Protein AF-A0A182YE96-F1 (afdb_monomer_lite)

pLDDT: mean 79.9, std 18.81, range [30.88, 98.5]

Structure (mmCIF, N/CA/C/O backbone):
data_AF-A0A182YE96-F1
#
_entry.id   AF-A0A182YE96-F1
#
loop_
_atom_site.group_PDB
_atom_site.id
_atom_site.type_symbol
_atom_site.label_atom_id
_atom_site.label_alt_id
_atom_site.label_comp_id
_atom_site.label_asym_id
_atom_site.label_entity_id
_atom_site.label_seq_id
_atom_site.pdbx_PDB_ins_code
_atom_site.Cartn_x
_atom_site.Cartn_y
_atom_site.Cartn_z
_atom_site.occupancy
_atom_site.B_iso_or_equiv
_atom_site.auth_seq_id
_atom_site.auth_comp_id
_atom_site.auth_asym_id
_atom_site.auth_atom_id
_atom_site.pdbx_PDB_model_num
ATOM 1 N N . MET A 1 1 ? 29.144 -13.067 -8.220 1.00 52.81 1 MET A N 1
ATOM 2 C CA . MET A 1 1 ? 29.280 -11.697 -7.672 1.00 52.81 1 MET A CA 1
ATOM 3 C C . MET A 1 1 ? 28.504 -11.703 -6.375 1.00 52.81 1 MET A C 1
ATOM 5 O O . MET A 1 1 ? 27.278 -11.560 -6.393 1.00 52.81 1 MET A O 1
ATOM 9 N N . ASP A 1 2 ? 29.210 -12.012 -5.294 1.00 52.50 2 ASP A N 1
ATOM 10 C CA . ASP A 1 2 ? 28.603 -12.432 -4.033 1.00 52.50 2 ASP A CA 1
ATOM 11 C C . ASP A 1 2 ? 28.290 -11.194 -3.207 1.00 52.50 2 ASP A C 1
ATOM 13 O O . ASP A 1 2 ? 29.108 -10.680 -2.451 1.00 52.50 2 ASP A O 1
ATOM 17 N N . LEU A 1 3 ? 27.102 -10.651 -3.456 1.00 56.72 3 LEU A N 1
ATOM 18 C CA . LEU A 1 3 ? 26.568 -9.546 -2.680 1.00 56.72 3 LEU A CA 1
ATOM 19 C C . LEU A 1 3 ? 26.052 -10.037 -1.331 1.00 56.72 3 LEU A C 1
ATOM 21 O O . LEU A 1 3 ? 25.577 -11.165 -1.216 1.00 56.72 3 LEU A O 1
ATOM 25 N N . ASN A 1 4 ? 26.107 -9.159 -0.329 1.00 57.28 4 ASN A N 1
ATOM 26 C CA . ASN A 1 4 ? 25.684 -9.467 1.031 1.00 57.28 4 ASN A CA 1
ATOM 27 C C . ASN A 1 4 ? 24.185 -9.849 1.057 1.00 57.28 4 ASN A C 1
ATOM 29 O O . ASN A 1 4 ? 23.341 -8.980 0.813 1.00 57.28 4 ASN A O 1
ATOM 33 N N . PRO A 1 5 ? 23.828 -11.103 1.400 1.00 54.25 5 PRO A N 1
ATOM 34 C CA . PRO A 1 5 ? 22.444 -11.580 1.371 1.00 54.25 5 PRO A CA 1
ATOM 35 C C . PRO A 1 5 ? 21.532 -10.890 2.402 1.00 54.25 5 PRO A C 1
ATOM 37 O O . PRO A 1 5 ? 20.310 -10.942 2.273 1.00 54.25 5 PRO A O 1
ATOM 40 N N . GLY A 1 6 ? 22.098 -10.213 3.408 1.00 55.28 6 GLY A N 1
ATOM 41 C CA . GLY A 1 6 ? 21.354 -9.444 4.409 1.00 55.28 6 GLY A CA 1
ATOM 42 C C . GLY A 1 6 ? 21.111 -7.973 4.046 1.00 55.28 6 GLY A C 1
ATOM 43 O O . GLY A 1 6 ? 20.270 -7.325 4.677 1.00 55.28 6 GLY A O 1
ATOM 44 N N . LYS A 1 7 ? 21.813 -7.421 3.044 1.00 60.78 7 LYS A N 1
ATOM 45 C CA . LYS A 1 7 ? 21.711 -6.000 2.670 1.00 60.78 7 LYS A CA 1
ATOM 46 C C . LYS A 1 7 ? 20.517 -5.783 1.737 1.00 60.78 7 LYS A C 1
ATOM 48 O O . LYS A 1 7 ? 20.363 -6.460 0.725 1.00 60.78 7 LYS A O 1
ATOM 53 N N . ARG A 1 8 ? 19.653 -4.819 2.075 1.00 64.38 8 ARG A N 1
ATOM 54 C CA . ARG A 1 8 ? 18.621 -4.316 1.157 1.00 64.38 8 ARG A CA 1
ATOM 55 C C . ARG A 1 8 ? 19.279 -3.342 0.188 1.00 64.38 8 ARG A C 1
ATOM 57 O O . ARG A 1 8 ? 19.947 -2.412 0.629 1.00 64.38 8 ARG A O 1
ATOM 64 N N . TYR A 1 9 ? 19.040 -3.541 -1.099 1.00 68.81 9 TYR A N 1
ATOM 65 C CA . TYR A 1 9 ? 19.583 -2.697 -2.154 1.00 68.81 9 TYR A CA 1
ATOM 66 C C . TYR A 1 9 ? 18.518 -1.739 -2.675 1.00 68.81 9 TYR A C 1
ATOM 68 O O . TYR A 1 9 ? 17.430 -2.178 -3.046 1.00 68.81 9 TYR A O 1
ATOM 76 N N . SER A 1 10 ? 18.818 -0.439 -2.718 1.00 77.00 10 SER A N 1
ATOM 77 C CA . SER A 1 10 ? 18.089 0.471 -3.605 1.00 77.00 10 SER A CA 1
ATOM 78 C C . SER A 1 10 ? 18.496 0.210 -5.058 1.00 77.00 10 SER A C 1
ATOM 80 O O . SER A 1 10 ? 19.537 -0.399 -5.326 1.00 77.00 10 SER A O 1
ATOM 82 N N . ALA A 1 11 ? 17.709 0.692 -6.025 1.00 82.19 11 ALA A N 1
ATOM 83 C CA . ALA A 1 11 ? 18.094 0.601 -7.434 1.00 82.19 11 ALA A CA 1
ATOM 84 C C . ALA A 1 11 ? 19.461 1.234 -7.707 1.00 82.19 11 ALA A C 1
ATOM 86 O O . ALA A 1 11 ? 20.225 0.707 -8.513 1.00 82.19 11 ALA A O 1
ATOM 87 N N . ARG A 1 12 ? 19.781 2.338 -7.021 1.00 82.31 12 ARG A N 1
ATOM 88 C CA . ARG A 1 12 ? 21.071 3.020 -7.154 1.00 82.31 12 ARG A CA 1
ATOM 89 C C . ARG A 1 12 ? 22.211 2.155 -6.620 1.00 82.31 12 ARG A C 1
ATOM 91 O O . ARG A 1 12 ? 23.216 2.031 -7.313 1.00 82.31 12 ARG A O 1
ATOM 98 N N . ASP A 1 13 ? 22.032 1.527 -5.459 1.00 81.06 13 ASP A N 1
ATOM 99 C CA . ASP A 1 13 ? 23.045 0.637 -4.876 1.00 81.06 13 ASP A CA 1
ATOM 100 C C . ASP A 1 13 ? 23.311 -0.556 -5.796 1.00 81.06 13 ASP A C 1
ATOM 102 O O . ASP A 1 13 ? 24.459 -0.840 -6.128 1.00 81.06 13 ASP A O 1
ATOM 106 N N . LEU A 1 14 ? 22.247 -1.218 -6.274 1.00 79.75 14 LEU A N 1
ATOM 107 C CA . LEU A 1 14 ? 22.408 -2.354 -7.179 1.00 79.75 14 LEU A CA 1
ATOM 108 C C . LEU A 1 14 ? 23.092 -1.921 -8.475 1.00 79.75 14 LEU A C 1
ATOM 110 O O . LEU A 1 14 ? 24.019 -2.587 -8.922 1.00 79.75 14 LEU A O 1
ATOM 114 N N . TYR A 1 15 ? 22.669 -0.800 -9.061 1.00 83.81 15 TYR A N 1
ATOM 115 C CA . TYR A 1 15 ? 23.263 -0.289 -10.291 1.00 83.81 15 TYR A CA 1
ATOM 116 C C . TYR A 1 15 ? 24.757 0.019 -10.131 1.00 83.81 15 TYR A C 1
ATOM 118 O O . TYR A 1 15 ? 25.554 -0.276 -11.021 1.00 83.81 15 TYR A O 1
ATOM 126 N N . GLN A 1 16 ? 25.165 0.579 -8.991 1.00 83.56 16 GLN A N 1
ATOM 127 C CA . GLN A 1 16 ? 26.576 0.816 -8.688 1.00 83.56 16 GLN A CA 1
ATOM 128 C C . GLN A 1 16 ? 27.363 -0.493 -8.572 1.00 83.56 16 GLN A C 1
ATOM 130 O O . GLN A 1 16 ? 28.463 -0.578 -9.123 1.00 83.56 16 GLN A O 1
ATOM 135 N N . GLU A 1 17 ? 26.778 -1.508 -7.936 1.00 81.44 17 GLU A N 1
ATOM 136 C CA . GLU A 1 17 ? 27.392 -2.822 -7.726 1.00 81.44 17 GLU A CA 1
ATOM 137 C C . GLU A 1 17 ? 27.372 -3.725 -8.976 1.00 81.44 17 GLU A C 1
ATOM 139 O O . GLU A 1 17 ? 28.075 -4.733 -8.998 1.00 81.44 17 GLU A O 1
ATOM 144 N N . LEU A 1 18 ? 26.650 -3.368 -10.049 1.00 82.00 18 LEU A N 1
ATOM 145 C CA . LEU A 1 18 ? 26.723 -4.091 -11.327 1.00 82.00 18 LEU A CA 1
ATOM 146 C C . LEU A 1 18 ? 28.147 -4.035 -11.924 1.00 82.00 18 LEU A C 1
ATOM 148 O O . LEU A 1 18 ? 28.811 -2.991 -11.837 1.00 82.00 18 LEU A O 1
ATOM 152 N N . PRO A 1 19 ? 28.618 -5.115 -12.587 1.00 82.38 19 PRO A N 1
ATOM 153 C CA . PRO A 1 19 ? 29.967 -5.168 -13.148 1.00 82.38 19 PRO A CA 1
ATOM 154 C C . PRO A 1 19 ? 30.269 -3.990 -14.081 1.00 82.38 19 PRO A C 1
ATOM 156 O O . PRO A 1 19 ? 29.430 -3.598 -14.894 1.00 82.38 19 PRO A O 1
ATOM 159 N N . ALA A 1 20 ? 31.491 -3.450 -14.029 1.00 83.12 20 ALA A N 1
ATOM 160 C CA . ALA A 1 20 ? 31.913 -2.385 -14.945 1.00 83.12 20 ALA A CA 1
ATOM 161 C C . ALA A 1 20 ? 31.726 -2.757 -16.435 1.00 83.12 20 ALA A C 1
ATOM 163 O O . ALA A 1 20 ? 31.185 -1.925 -17.165 1.00 83.12 20 ALA A O 1
ATOM 164 N N . PRO A 1 21 ? 32.027 -3.998 -16.884 1.00 82.00 21 PRO A N 1
ATOM 165 C CA . PRO A 1 21 ? 31.726 -4.419 -18.254 1.00 82.00 21 PRO A CA 1
ATOM 166 C C . PRO A 1 21 ? 30.232 -4.380 -18.589 1.00 82.00 21 PRO A C 1
ATOM 168 O O . PRO A 1 21 ? 29.865 -4.048 -19.710 1.00 82.00 21 PRO A O 1
ATOM 171 N N . TRP A 1 22 ? 29.353 -4.675 -17.625 1.00 85.00 22 TRP A N 1
ATOM 172 C CA . TRP A 1 22 ? 27.904 -4.590 -17.822 1.00 85.00 22 TRP A CA 1
ATOM 173 C C . TRP A 1 22 ? 27.471 -3.142 -18.065 1.00 85.00 22 TRP A C 1
ATOM 175 O O . TRP A 1 22 ? 26.791 -2.853 -19.046 1.00 85.00 22 TRP A O 1
ATOM 185 N N . LYS A 1 23 ? 27.932 -2.213 -17.216 1.00 82.75 23 LYS A N 1
ATOM 186 C CA . LYS A 1 23 ? 27.629 -0.779 -17.353 1.00 82.75 23 LYS A CA 1
ATOM 187 C C . LYS A 1 23 ? 28.191 -0.201 -18.652 1.00 82.75 23 LYS A C 1
ATOM 189 O O . LYS A 1 23 ? 27.512 0.591 -19.297 1.00 82.75 23 LYS A O 1
ATOM 194 N N . ALA A 1 24 ? 29.390 -0.627 -19.053 1.00 81.81 24 ALA A N 1
ATOM 195 C CA . ALA A 1 24 ? 29.992 -0.244 -20.326 1.00 81.81 24 ALA A CA 1
ATOM 196 C C . ALA A 1 24 ? 29.167 -0.749 -21.520 1.00 81.81 24 ALA A C 1
ATOM 198 O O . ALA A 1 24 ? 28.890 0.033 -22.423 1.00 81.81 24 ALA A O 1
ATOM 199 N N . ARG A 1 25 ? 28.696 -2.007 -21.490 1.00 79.56 25 ARG A N 1
ATOM 200 C CA . ARG A 1 25 ? 27.800 -2.556 -22.523 1.00 79.56 25 ARG A CA 1
ATOM 201 C C . ARG A 1 25 ? 26.471 -1.813 -22.599 1.00 79.56 25 ARG A C 1
ATOM 203 O O . ARG A 1 25 ? 26.051 -1.473 -23.695 1.00 79.56 25 ARG A O 1
ATOM 210 N N . LEU A 1 26 ? 25.831 -1.512 -21.467 1.00 81.38 26 LEU A N 1
ATOM 211 C CA . LEU A 1 26 ? 24.610 -0.697 -21.458 1.00 81.38 26 LEU A CA 1
ATOM 212 C C . LEU A 1 26 ? 24.865 0.690 -22.062 1.00 81.38 26 LEU A C 1
ATOM 214 O O . LEU A 1 26 ? 24.077 1.172 -22.870 1.00 81.38 26 LEU A O 1
ATOM 218 N N . PHE A 1 27 ? 25.969 1.331 -21.679 1.00 80.31 27 PHE A N 1
ATOM 219 C CA . PHE A 1 27 ? 26.339 2.639 -22.208 1.00 80.31 27 PHE A CA 1
ATOM 220 C C . PHE A 1 27 ? 26.587 2.591 -23.719 1.00 80.31 27 PHE A C 1
ATOM 222 O O . PHE A 1 27 ? 26.142 3.477 -24.443 1.00 80.31 27 PHE A O 1
ATOM 229 N N . GLN A 1 28 ? 27.255 1.541 -24.195 1.00 77.06 28 GLN A N 1
ATOM 230 C CA . GLN A 1 28 ? 27.492 1.305 -25.612 1.00 77.06 28 GLN A CA 1
ATOM 231 C C . GLN A 1 28 ? 26.184 1.056 -26.375 1.00 77.06 28 GLN A C 1
ATOM 233 O O . GLN A 1 28 ? 25.953 1.701 -27.388 1.00 77.06 28 GLN A O 1
ATOM 238 N N . LEU A 1 29 ? 25.283 0.216 -25.852 1.00 73.56 29 LEU A N 1
ATOM 239 C CA . LEU A 1 29 ? 23.957 -0.019 -26.438 1.0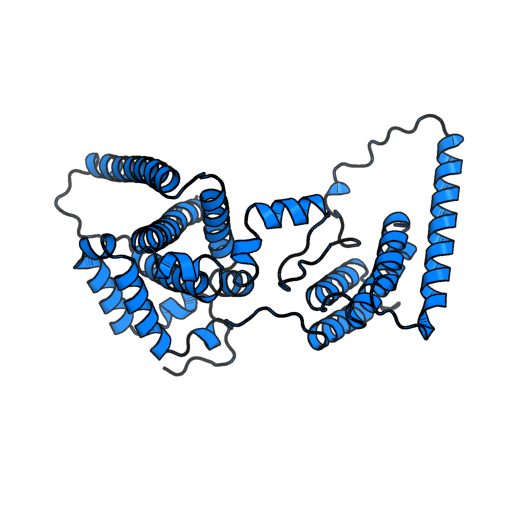0 73.56 29 LEU A CA 1
ATOM 240 C C . LEU A 1 29 ? 23.152 1.278 -26.590 1.00 73.56 29 LEU A C 1
ATOM 242 O O . LEU A 1 29 ? 22.484 1.472 -27.600 1.00 73.56 29 LEU A O 1
ATOM 246 N N . LEU A 1 30 ? 23.231 2.177 -25.605 1.00 74.38 30 LEU A N 1
ATOM 247 C CA . LEU A 1 30 ? 22.573 3.485 -25.656 1.00 74.38 30 LEU A CA 1
ATOM 248 C C . LEU A 1 30 ? 23.260 4.472 -26.611 1.00 74.38 30 LEU A C 1
ATOM 250 O O . LEU A 1 30 ? 22.598 5.364 -27.133 1.00 74.38 30 LEU A O 1
ATOM 254 N N . ARG A 1 31 ? 24.574 4.338 -26.825 1.00 71.19 31 ARG A N 1
ATOM 255 C CA . ARG A 1 31 ? 25.361 5.190 -27.728 1.00 71.19 31 ARG A CA 1
ATOM 256 C C . ARG A 1 31 ? 25.187 4.801 -29.190 1.00 71.19 31 ARG A C 1
ATOM 258 O O . ARG A 1 31 ? 24.979 5.674 -30.026 1.00 71.19 31 ARG A O 1
ATOM 265 N N . ASP A 1 32 ? 25.299 3.512 -29.478 1.00 62.53 32 ASP A N 1
ATOM 266 C CA . ASP A 1 32 ? 25.423 2.988 -30.838 1.00 62.53 32 ASP A CA 1
ATOM 267 C C . ASP A 1 32 ? 24.054 2.870 -31.532 1.00 62.53 32 ASP A C 1
ATOM 269 O O . ASP A 1 32 ? 23.977 2.770 -32.755 1.00 62.53 32 ASP A O 1
ATOM 273 N N . HIS A 1 33 ? 22.957 2.935 -30.770 1.00 55.25 33 HIS A N 1
ATOM 274 C CA . HIS A 1 33 ? 21.606 2.789 -31.295 1.00 55.25 33 HIS A CA 1
ATOM 275 C C . HIS A 1 33 ? 20.674 3.960 -30.928 1.00 55.25 33 HIS A C 1
ATOM 277 O O . HIS A 1 33 ? 19.845 3.836 -30.024 1.00 55.25 33 HIS A O 1
ATOM 283 N N . PRO A 1 34 ? 20.648 5.039 -31.733 1.00 50.44 34 PRO A N 1
ATOM 284 C CA . PRO A 1 34 ? 19.485 5.931 -31.796 1.00 50.44 34 PRO A CA 1
ATOM 285 C C . PRO A 1 34 ? 18.186 5.136 -32.058 1.00 50.44 34 PRO A C 1
ATOM 287 O O . PRO A 1 34 ? 17.144 5.421 -31.480 1.00 50.44 34 PRO A O 1
ATOM 290 N N . ILE A 1 35 ? 18.287 4.042 -32.826 1.00 41.97 35 ILE A N 1
ATOM 291 C CA . ILE A 1 35 ? 17.220 3.076 -33.155 1.00 41.97 35 ILE A CA 1
ATOM 292 C C . ILE A 1 35 ? 16.827 2.180 -31.956 1.00 41.97 35 ILE A C 1
ATOM 294 O O . ILE A 1 35 ? 15.740 1.612 -31.925 1.00 41.97 35 ILE A O 1
ATOM 298 N N . ALA A 1 36 ? 17.627 2.081 -30.890 1.00 47.31 36 ALA A N 1
ATOM 299 C CA . ALA A 1 36 ? 17.198 1.392 -29.666 1.00 47.31 36 ALA A CA 1
ATOM 300 C C . ALA A 1 36 ? 16.133 2.216 -28.924 1.00 47.31 36 ALA A C 1
ATOM 302 O O . ALA A 1 36 ? 15.301 1.652 -28.213 1.00 47.31 36 ALA A O 1
ATOM 303 N N . HIS A 1 37 ? 16.079 3.535 -29.164 1.00 50.31 37 HIS A N 1
ATOM 304 C CA . HIS A 1 37 ? 14.898 4.330 -28.837 1.00 50.31 37 HIS A CA 1
ATOM 305 C C . HIS A 1 37 ? 13.710 4.017 -29.763 1.00 50.31 37 HIS A C 1
ATOM 307 O O . HIS A 1 37 ? 12.564 4.215 -29.353 1.00 50.31 37 HIS A O 1
ATOM 313 N N . GLU A 1 38 ? 13.928 3.500 -30.974 1.00 56.44 38 GLU A N 1
ATOM 314 C CA . GLU A 1 38 ? 12.851 3.033 -31.850 1.00 56.44 38 GLU A CA 1
ATOM 315 C C . GLU A 1 38 ? 12.278 1.687 -31.386 1.00 56.44 38 GLU A C 1
ATOM 317 O O . GLU A 1 38 ? 11.060 1.562 -31.310 1.00 56.44 38 GLU A O 1
ATOM 322 N N . ASN A 1 39 ? 13.104 0.728 -30.948 1.00 72.88 39 ASN A N 1
ATOM 323 C CA . ASN A 1 39 ? 12.645 -0.556 -30.393 1.00 72.88 39 ASN A CA 1
ATOM 324 C C . ASN A 1 39 ? 12.958 -0.714 -28.890 1.00 72.88 39 ASN A C 1
ATOM 326 O O . ASN A 1 39 ? 13.706 -1.601 -28.466 1.00 72.88 39 ASN A O 1
ATOM 330 N N . LYS A 1 40 ? 12.348 0.150 -28.064 1.00 78.88 40 LYS A N 1
ATOM 331 C CA . LYS A 1 40 ? 12.520 0.133 -26.599 1.00 78.88 40 LYS A CA 1
ATOM 332 C C . LYS A 1 40 ? 12.151 -1.204 -25.929 1.00 78.88 40 LYS A C 1
ATOM 334 O O . LYS A 1 40 ? 12.876 -1.588 -25.011 1.00 78.88 40 LYS A O 1
ATOM 339 N N . PRO A 1 41 ? 11.109 -1.947 -26.361 1.00 83.50 41 PRO A N 1
ATOM 340 C CA . PRO A 1 41 ? 10.798 -3.251 -25.772 1.00 83.50 41 PRO A CA 1
ATOM 341 C C . PRO A 1 41 ? 11.949 -4.261 -25.875 1.00 83.50 41 PRO A C 1
ATOM 343 O O . PRO A 1 41 ? 12.250 -4.939 -24.892 1.00 83.50 41 PRO A O 1
ATOM 346 N N . ALA A 1 42 ? 12.634 -4.332 -27.023 1.00 83.25 42 ALA A N 1
ATOM 347 C CA . ALA A 1 42 ? 13.777 -5.230 -27.202 1.00 83.25 42 ALA A CA 1
ATOM 348 C C . ALA A 1 42 ? 14.963 -4.830 -26.309 1.00 83.25 42 ALA A C 1
ATOM 350 O O . ALA A 1 42 ? 15.529 -5.679 -25.621 1.00 83.25 42 ALA A O 1
ATOM 351 N N . LEU A 1 43 ? 15.285 -3.530 -26.250 1.00 83.19 43 LEU A N 1
ATOM 352 C CA . LEU A 1 43 ? 16.327 -3.002 -25.364 1.00 83.19 43 LEU A CA 1
ATOM 353 C C . LEU A 1 43 ? 16.036 -3.336 -23.893 1.00 83.19 43 LEU A C 1
ATOM 355 O O . LEU A 1 43 ? 16.915 -3.807 -23.172 1.00 83.19 43 LEU A O 1
ATOM 359 N N . PHE A 1 44 ? 14.804 -3.103 -23.437 1.00 87.44 44 PHE A N 1
ATOM 360 C CA . PHE A 1 44 ? 14.414 -3.380 -22.053 1.00 87.44 44 PHE A CA 1
ATOM 361 C C . PHE A 1 44 ? 14.451 -4.880 -21.756 1.00 87.44 44 PHE A C 1
ATOM 363 O O . PHE A 1 44 ? 14.903 -5.275 -20.681 1.00 87.44 44 PHE A O 1
ATOM 370 N N . GLY A 1 45 ? 14.038 -5.711 -22.717 1.00 84.69 45 GLY A N 1
ATOM 371 C CA . GLY A 1 45 ? 14.156 -7.164 -22.642 1.00 84.69 45 GLY A CA 1
ATOM 372 C C . GLY A 1 45 ? 15.601 -7.622 -22.454 1.00 84.69 45 GLY A C 1
ATOM 373 O O . GLY A 1 45 ? 15.870 -8.409 -21.551 1.00 84.69 45 GLY A O 1
ATOM 374 N N . GLU A 1 46 ? 16.535 -7.080 -23.235 1.00 82.56 46 GLU A N 1
ATOM 375 C CA . GLU A 1 46 ? 17.959 -7.414 -23.143 1.00 82.56 46 GLU A CA 1
ATOM 376 C C . GLU A 1 46 ? 18.565 -6.996 -21.796 1.00 82.56 46 GLU A C 1
ATOM 378 O O . GLU A 1 46 ? 19.208 -7.802 -21.119 1.00 82.56 46 GLU A O 1
ATOM 383 N N . ILE A 1 47 ? 18.287 -5.766 -21.346 1.00 83.44 47 ILE A N 1
ATOM 384 C CA . ILE A 1 47 ? 18.697 -5.286 -20.017 1.00 83.44 47 ILE A CA 1
ATOM 385 C C . ILE A 1 47 ? 18.187 -6.243 -18.940 1.00 83.44 47 ILE A C 1
ATOM 387 O O . ILE A 1 47 ? 18.946 -6.670 -18.069 1.00 83.44 47 ILE A O 1
ATOM 391 N N . PHE A 1 48 ? 16.908 -6.604 -19.013 1.00 82.00 48 PHE A N 1
ATOM 392 C CA . PHE A 1 48 ? 16.272 -7.469 -18.036 1.00 82.00 48 PHE A CA 1
ATOM 393 C C . PHE A 1 48 ? 16.853 -8.893 -18.037 1.00 82.00 48 PHE A C 1
ATOM 395 O O . PHE A 1 48 ? 17.162 -9.426 -16.972 1.00 82.00 48 PHE A O 1
ATOM 402 N N . ASN A 1 49 ? 17.083 -9.484 -19.211 1.00 82.69 49 ASN A N 1
ATOM 403 C CA . ASN A 1 49 ? 17.697 -10.806 -19.352 1.00 82.69 49 ASN A CA 1
ATOM 404 C C . ASN A 1 49 ? 19.093 -10.851 -18.727 1.00 82.69 49 ASN A C 1
ATOM 406 O O . ASN A 1 49 ? 19.436 -11.810 -18.033 1.00 82.69 49 ASN A O 1
ATOM 410 N N . GLN A 1 50 ? 19.883 -9.791 -18.910 1.00 78.69 50 GLN A N 1
ATOM 411 C CA . GLN A 1 50 ? 21.178 -9.689 -18.250 1.00 78.69 50 GLN A CA 1
ATOM 412 C C . GLN A 1 50 ? 21.033 -9.566 -16.728 1.00 78.69 50 GLN A C 1
ATOM 414 O O . GLN A 1 50 ? 21.826 -10.159 -16.004 1.00 78.69 50 GLN A O 1
ATOM 419 N N . LEU A 1 51 ? 20.023 -8.852 -16.215 1.00 78.12 51 LEU A N 1
ATOM 420 C CA . LEU A 1 51 ? 19.781 -8.744 -14.769 1.00 78.12 51 LEU A CA 1
ATOM 421 C C . LEU A 1 51 ? 19.376 -10.069 -14.124 1.00 78.12 51 LEU A C 1
ATOM 423 O O . LEU A 1 51 ? 19.806 -10.345 -13.000 1.00 78.12 51 LEU A O 1
ATOM 427 N N . CYS A 1 52 ? 18.610 -10.909 -14.825 1.00 78.50 52 CYS A N 1
ATOM 428 C CA . CYS A 1 52 ? 18.233 -12.245 -14.353 1.00 78.50 52 CYS A CA 1
ATOM 429 C C . CYS A 1 52 ? 19.444 -13.119 -13.992 1.00 78.50 52 CYS A C 1
ATOM 431 O O . CYS A 1 52 ? 19.341 -13.956 -13.099 1.00 78.50 52 CYS A O 1
ATOM 433 N N . GLN A 1 53 ? 20.612 -12.869 -14.592 1.00 78.06 53 GLN A N 1
ATOM 434 C CA . GLN A 1 53 ? 21.860 -13.575 -14.277 1.00 78.06 53 GLN A CA 1
ATOM 435 C C . GLN A 1 53 ? 22.431 -13.225 -12.885 1.00 78.06 53 GLN A C 1
ATOM 437 O O . GLN A 1 53 ? 23.344 -13.898 -12.412 1.00 78.06 53 GLN A O 1
ATOM 442 N N . TYR A 1 54 ? 21.912 -12.191 -12.208 1.00 71.12 54 TYR A N 1
ATOM 443 C CA . TYR A 1 54 ? 22.459 -11.655 -10.950 1.00 71.12 54 TYR A CA 1
ATOM 444 C C . TYR A 1 54 ? 21.515 -11.779 -9.738 1.00 71.12 54 TYR A C 1
ATOM 446 O O . TYR A 1 54 ? 21.695 -11.060 -8.753 1.00 71.12 54 TYR A O 1
ATOM 454 N N . SER A 1 55 ? 20.504 -12.657 -9.769 1.00 72.00 55 SER A N 1
ATOM 455 C CA . SER A 1 55 ? 19.557 -12.881 -8.651 1.00 72.00 55 SER A CA 1
ATOM 456 C C . SER A 1 55 ? 18.930 -11.590 -8.088 1.00 72.00 55 SER A C 1
ATOM 458 O O . SER A 1 55 ? 18.683 -11.466 -6.885 1.00 72.00 55 SER A O 1
ATOM 460 N N . TYR A 1 56 ? 18.683 -10.596 -8.948 1.00 72.69 56 TYR A N 1
ATOM 461 C CA . TYR A 1 56 ? 18.246 -9.253 -8.545 1.00 72.69 56 TYR A CA 1
ATOM 462 C C . TYR A 1 56 ? 16.895 -9.246 -7.800 1.00 72.69 56 TYR A C 1
ATOM 464 O O . TYR A 1 56 ? 16.689 -8.406 -6.924 1.00 72.69 56 TYR A O 1
ATOM 472 N N . LEU A 1 57 ? 16.009 -10.215 -8.077 1.00 70.12 57 LEU A N 1
ATOM 473 C CA . LEU A 1 57 ? 14.728 -10.389 -7.378 1.00 70.12 57 LEU A CA 1
ATOM 474 C C . LEU A 1 57 ? 14.912 -10.501 -5.858 1.00 70.12 57 LEU A C 1
ATOM 476 O O . LEU A 1 57 ? 14.251 -9.793 -5.098 1.00 70.12 57 LEU A O 1
ATOM 480 N N . ALA A 1 58 ? 15.855 -11.338 -5.413 1.00 74.31 58 ALA A N 1
ATOM 481 C CA . ALA A 1 58 ? 16.165 -11.499 -3.995 1.00 74.31 58 ALA A CA 1
ATOM 482 C C . ALA A 1 58 ? 16.772 -10.216 -3.400 1.00 74.31 58 ALA A C 1
ATOM 484 O O . ALA A 1 58 ? 16.447 -9.833 -2.277 1.00 74.31 58 ALA A O 1
ATOM 485 N N . ARG A 1 59 ? 17.596 -9.503 -4.180 1.00 76.06 59 ARG A N 1
ATOM 486 C CA . ARG A 1 59 ? 18.316 -8.288 -3.750 1.00 76.06 59 ARG A CA 1
ATOM 487 C C . ARG A 1 59 ? 17.380 -7.111 -3.481 1.00 76.06 59 ARG A C 1
ATOM 489 O O . ARG A 1 59 ? 17.553 -6.400 -2.491 1.00 76.06 59 ARG A O 1
ATOM 496 N N . PHE A 1 60 ? 16.354 -6.947 -4.315 1.00 78.62 60 PHE A N 1
ATOM 497 C CA . PHE A 1 60 ? 15.298 -5.961 -4.086 1.00 78.62 60 PHE A CA 1
ATOM 498 C C . PHE A 1 60 ? 14.186 -6.451 -3.155 1.00 78.62 60 PHE A C 1
ATOM 500 O O . PHE A 1 60 ? 13.288 -5.680 -2.820 1.00 78.62 60 PHE A O 1
ATOM 507 N N . LYS A 1 61 ? 14.207 -7.722 -2.731 1.00 83.00 61 LYS A N 1
ATOM 508 C CA . LYS A 1 61 ? 13.085 -8.361 -2.026 1.00 83.00 61 LYS A CA 1
ATOM 509 C C . LYS A 1 61 ? 11.778 -8.217 -2.814 1.00 83.00 61 LYS A C 1
ATOM 511 O O . LYS A 1 61 ? 10.743 -7.838 -2.263 1.00 83.00 61 LYS A O 1
ATOM 516 N N . PHE A 1 62 ? 11.849 -8.453 -4.122 1.00 87.81 62 PHE A N 1
ATOM 517 C CA . PHE A 1 62 ? 10.660 -8.518 -4.959 1.00 87.81 62 PHE A CA 1
ATOM 518 C C . PHE A 1 62 ? 9.897 -9.808 -4.689 1.00 87.81 62 PHE A C 1
ATOM 520 O O . PHE A 1 62 ? 10.480 -10.861 -4.446 1.00 87.81 62 PHE A O 1
ATOM 527 N N . GLY A 1 63 ? 8.576 -9.716 -4.740 1.00 86.50 63 GLY A N 1
ATOM 528 C CA . GLY A 1 63 ? 7.694 -10.865 -4.593 1.00 86.50 63 GLY A CA 1
ATOM 529 C C . GLY A 1 63 ? 6.245 -10.435 -4.433 1.00 86.50 63 GLY A C 1
ATOM 530 O O . GLY A 1 63 ? 5.971 -9.253 -4.209 1.00 86.50 63 GLY A O 1
ATOM 531 N N . ALA A 1 64 ? 5.329 -11.398 -4.512 1.00 89.44 64 ALA A N 1
ATOM 532 C CA . ALA A 1 64 ? 3.895 -11.154 -4.381 1.00 89.44 64 ALA A CA 1
ATOM 533 C C . ALA A 1 64 ? 3.550 -10.544 -3.016 1.00 89.44 64 ALA A C 1
ATOM 535 O O . ALA A 1 64 ? 3.943 -11.073 -1.967 1.00 89.44 64 ALA A O 1
ATOM 536 N N . ASP A 1 65 ? 2.856 -9.406 -3.025 1.00 93.25 65 ASP A N 1
ATOM 537 C CA . ASP A 1 65 ? 2.367 -8.760 -1.812 1.00 93.25 65 ASP A CA 1
ATOM 538 C C . ASP A 1 65 ? 1.025 -9.347 -1.397 1.00 93.25 65 ASP A C 1
ATOM 540 O O . ASP A 1 65 ? -0.019 -8.940 -1.892 1.00 93.25 65 ASP A O 1
ATOM 544 N N . LEU A 1 66 ? 1.080 -10.347 -0.522 1.00 94.06 66 LEU A N 1
ATOM 545 C CA . LEU A 1 66 ? -0.091 -11.065 -0.044 1.00 94.06 66 LEU A CA 1
ATOM 546 C C . LEU A 1 66 ? -0.344 -10.765 1.429 1.00 94.06 66 LEU A C 1
ATOM 548 O O . LEU A 1 66 ? 0.584 -10.516 2.207 1.00 94.06 66 LEU A O 1
ATOM 552 N N . LYS A 1 67 ? -1.624 -10.839 1.790 1.00 96.88 67 LYS A N 1
ATOM 553 C CA . LYS A 1 67 ? -2.087 -10.838 3.174 1.00 96.88 67 LYS A CA 1
ATOM 554 C C . LYS A 1 67 ? -1.476 -12.011 3.944 1.00 96.88 67 LYS A C 1
ATOM 556 O O . LYS A 1 67 ? -1.238 -13.075 3.378 1.00 96.88 67 LYS A O 1
ATOM 561 N N . ASP A 1 68 ? -1.199 -11.800 5.224 1.00 96.38 68 ASP A N 1
ATOM 562 C CA . ASP A 1 68 ? -0.426 -12.706 6.068 1.00 96.38 68 ASP A CA 1
ATOM 563 C C . ASP A 1 68 ? -0.844 -12.549 7.540 1.00 96.38 68 ASP A C 1
ATOM 565 O O . ASP A 1 68 ? -0.487 -11.574 8.211 1.00 96.38 68 ASP A O 1
ATOM 569 N N . ASP A 1 69 ? -1.594 -13.528 8.054 1.00 95.44 69 ASP A N 1
ATOM 570 C CA . ASP A 1 69 ? -2.063 -13.535 9.445 1.00 95.44 69 ASP A CA 1
ATOM 571 C C . ASP A 1 69 ? -0.914 -13.602 10.464 1.00 95.44 69 ASP A C 1
ATOM 573 O O . ASP A 1 69 ? -1.038 -13.066 11.568 1.00 95.44 69 ASP A O 1
ATOM 577 N N . ASN A 1 70 ? 0.233 -14.203 10.124 1.00 96.75 70 ASN A N 1
ATOM 578 C CA . ASN A 1 70 ? 1.377 -14.239 11.036 1.00 96.75 70 ASN A CA 1
ATOM 579 C C . ASN A 1 70 ? 1.981 -12.844 11.190 1.00 96.75 70 ASN A C 1
ATOM 581 O O . ASN A 1 70 ? 2.230 -12.402 12.314 1.00 96.75 70 ASN A O 1
ATOM 585 N N . LYS A 1 71 ? 2.150 -12.105 10.088 1.00 97.31 71 LYS A N 1
ATOM 586 C CA . LYS A 1 71 ? 2.577 -10.697 10.158 1.00 97.31 71 LYS A CA 1
ATOM 587 C C . LYS A 1 71 ? 1.553 -9.833 10.883 1.00 97.31 71 LYS A C 1
ATOM 589 O O . LYS A 1 71 ? 1.947 -9.013 11.713 1.00 97.31 71 LYS A O 1
ATOM 594 N N . ALA A 1 72 ? 0.261 -10.058 10.641 1.00 98.06 72 ALA A N 1
ATOM 595 C CA . ALA A 1 72 ? -0.809 -9.357 11.346 1.00 98.06 72 ALA A CA 1
ATOM 596 C C . ALA A 1 72 ? -0.730 -9.576 12.865 1.00 98.06 72 ALA A C 1
ATOM 598 O O . ALA A 1 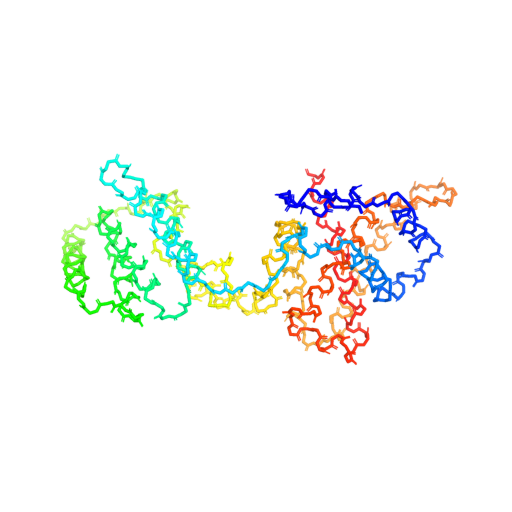72 ? -0.752 -8.619 13.644 1.00 98.06 72 ALA A O 1
ATOM 599 N N . ARG A 1 73 ? -0.550 -10.831 13.293 1.00 98.25 73 ARG A N 1
ATOM 600 C CA . ARG A 1 73 ? -0.372 -11.209 14.699 1.00 98.25 73 ARG A CA 1
ATOM 601 C C . ARG A 1 73 ? 0.854 -10.541 15.317 1.00 98.25 73 ARG A C 1
ATOM 603 O O . ARG A 1 73 ? 0.747 -9.993 16.412 1.00 98.25 73 ARG A O 1
ATOM 610 N N . LEU A 1 74 ? 1.999 -10.562 14.631 1.00 98.31 74 LEU A N 1
ATOM 611 C CA . LEU A 1 74 ? 3.240 -9.945 15.114 1.00 98.31 74 LEU A CA 1
ATOM 612 C C . LEU A 1 74 ? 3.104 -8.425 15.271 1.00 98.31 74 LEU A C 1
ATOM 614 O O . LEU A 1 74 ? 3.505 -7.882 16.300 1.00 98.31 74 LEU A O 1
ATOM 618 N N . ALA A 1 75 ? 2.496 -7.740 14.299 1.00 98.44 75 ALA A N 1
ATOM 619 C CA . ALA A 1 75 ? 2.208 -6.311 14.403 1.00 98.44 75 ALA A CA 1
ATOM 620 C C . ALA A 1 75 ? 1.263 -6.022 15.581 1.00 98.44 75 ALA A C 1
ATOM 622 O O . ALA A 1 75 ? 1.515 -5.132 16.389 1.00 98.44 75 ALA A O 1
ATOM 623 N N . ARG A 1 76 ? 0.222 -6.840 15.769 1.00 98.00 76 ARG A N 1
ATOM 624 C CA . ARG A 1 76 ? -0.709 -6.697 16.894 1.00 98.00 76 ARG A CA 1
ATOM 625 C C . ARG A 1 76 ? -0.036 -6.879 18.258 1.00 98.00 76 ARG A C 1
ATOM 627 O O . ARG A 1 76 ? -0.390 -6.161 19.189 1.00 98.00 76 ARG A O 1
ATOM 634 N N . ILE A 1 77 ? 0.919 -7.802 18.386 1.00 98.38 77 ILE A N 1
ATOM 635 C CA . ILE A 1 77 ? 1.707 -7.982 19.618 1.00 98.38 77 ILE A CA 1
ATOM 636 C C . ILE A 1 77 ? 2.480 -6.698 19.946 1.00 98.38 77 ILE A C 1
ATOM 638 O O . ILE A 1 77 ? 2.350 -6.198 21.060 1.00 98.38 77 ILE A O 1
ATOM 642 N N . LYS A 1 78 ? 3.163 -6.094 18.966 1.00 98.44 78 LYS A N 1
ATOM 643 C CA . LYS A 1 78 ? 3.834 -4.792 19.147 1.00 98.44 78 LYS A CA 1
ATOM 644 C C . LYS A 1 78 ? 2.856 -3.680 19.532 1.00 98.44 78 LYS A C 1
ATOM 646 O O . LYS A 1 78 ? 3.147 -2.857 20.394 1.00 98.44 78 LYS A O 1
ATOM 651 N N . GLY A 1 79 ? 1.662 -3.673 18.938 1.00 98.19 79 GLY A N 1
ATOM 652 C CA . GLY A 1 79 ? 0.607 -2.733 19.318 1.00 98.19 79 GLY A CA 1
ATOM 653 C C . GLY A 1 79 ? 0.178 -2.889 20.780 1.00 98.19 79 GLY A C 1
ATOM 654 O O . GLY A 1 79 ? 0.042 -1.892 21.489 1.00 98.19 79 GLY A O 1
ATOM 655 N N . ASN A 1 80 ? 0.049 -4.129 21.260 1.00 98.31 80 ASN A N 1
ATOM 656 C CA . ASN A 1 80 ? -0.258 -4.413 22.662 1.00 98.31 80 ASN A CA 1
ATOM 657 C C . ASN A 1 80 ? 0.868 -3.953 23.606 1.00 98.31 80 ASN A C 1
ATOM 659 O O . ASN A 1 80 ? 0.577 -3.442 24.686 1.00 98.31 80 ASN A O 1
ATOM 663 N N . GLU A 1 81 ? 2.136 -4.106 23.209 1.00 98.38 81 GLU A N 1
ATOM 664 C CA . GLU A 1 81 ? 3.290 -3.604 23.971 1.00 98.38 81 GLU A CA 1
ATOM 665 C C . GLU A 1 81 ? 3.230 -2.080 24.132 1.00 98.38 81 GLU A C 1
ATOM 667 O O . GLU A 1 81 ? 3.436 -1.568 25.232 1.00 98.38 81 GLU A O 1
ATOM 672 N N . MET A 1 82 ? 2.887 -1.351 23.064 1.00 98.06 82 MET A N 1
ATOM 673 C CA . MET A 1 82 ? 2.748 0.111 23.110 1.00 98.06 82 MET A CA 1
ATOM 674 C C . MET A 1 82 ? 1.530 0.562 23.929 1.00 98.06 82 MET A C 1
ATOM 676 O O . MET A 1 82 ? 1.591 1.578 24.621 1.00 98.06 82 MET A O 1
ATOM 680 N N . TYR A 1 83 ? 0.436 -0.203 23.885 1.00 97.44 83 TYR A N 1
ATOM 681 C CA . TYR A 1 83 ? -0.782 0.061 24.657 1.00 97.44 83 TYR A CA 1
ATOM 682 C C . TYR A 1 83 ? -0.637 -0.253 26.156 1.00 97.44 83 TYR A C 1
ATOM 684 O O . TYR A 1 83 ? -1.429 0.233 26.959 1.00 97.44 83 TYR A O 1
ATOM 692 N N . HIS A 1 84 ? 0.355 -1.057 26.552 1.00 96.81 84 HIS A N 1
ATOM 693 C CA . HIS A 1 84 ? 0.513 -1.530 27.927 1.00 96.81 84 HIS A CA 1
ATOM 694 C C . HIS A 1 84 ? 0.398 -0.382 28.960 1.00 96.81 84 HIS A C 1
ATOM 696 O O . HIS A 1 84 ? 0.981 0.680 28.734 1.00 96.81 84 HIS A O 1
ATOM 702 N N . PRO A 1 85 ? -0.257 -0.570 30.128 1.00 94.88 85 PRO A N 1
ATOM 703 C CA . PRO A 1 85 ? -0.492 0.508 31.104 1.00 94.88 85 PRO A CA 1
ATOM 704 C C . PRO A 1 85 ? 0.764 1.203 31.651 1.00 94.88 85 PRO A C 1
ATOM 706 O O . PRO A 1 85 ? 0.678 2.289 32.205 1.00 94.88 85 PRO A O 1
ATOM 709 N N . ARG A 1 86 ? 1.940 0.577 31.514 1.00 96.56 86 ARG A N 1
ATOM 710 C CA . ARG A 1 86 ? 3.242 1.182 31.867 1.00 96.56 86 ARG A CA 1
ATOM 711 C C . ARG A 1 86 ? 3.905 1.952 30.716 1.00 96.56 86 ARG A C 1
ATOM 713 O O . ARG A 1 86 ? 4.899 2.626 30.947 1.00 96.56 86 ARG A O 1
ATOM 720 N N . VAL A 1 87 ? 3.406 1.800 29.490 1.00 96.44 87 VAL A N 1
ATOM 721 C CA . VAL A 1 87 ? 3.960 2.395 28.264 1.00 96.44 87 VAL A CA 1
ATOM 722 C C . VAL A 1 87 ? 3.055 3.517 27.754 1.00 96.44 87 VAL A C 1
ATOM 724 O O . VAL A 1 87 ? 3.550 4.607 27.490 1.00 96.44 87 VAL A O 1
ATOM 727 N N . MET A 1 88 ? 1.741 3.275 27.658 1.00 93.56 88 MET A N 1
ATOM 728 C CA . MET A 1 88 ? 0.708 4.268 27.310 1.00 93.56 88 MET A CA 1
ATOM 729 C C . MET A 1 88 ? 0.973 5.053 26.008 1.00 93.56 88 MET A C 1
ATOM 731 O O . MET A 1 88 ? 0.554 6.202 25.855 1.00 93.56 88 MET A O 1
ATOM 735 N N . LYS A 1 89 ? 1.644 4.436 25.029 1.00 95.62 89 LYS A N 1
ATOM 736 C CA . LYS A 1 89 ? 1.931 5.032 23.716 1.00 95.62 89 LYS A CA 1
ATOM 737 C C . LYS A 1 89 ? 0.803 4.729 22.731 1.00 95.62 89 LYS A C 1
ATOM 739 O O . LYS A 1 89 ? 0.945 3.924 21.814 1.00 95.62 89 LYS A O 1
ATOM 744 N N . TYR A 1 90 ? -0.346 5.374 22.925 1.00 94.31 90 TYR A N 1
ATOM 745 C CA . TYR A 1 90 ? -1.566 5.078 22.163 1.00 94.31 90 TYR A CA 1
ATOM 746 C C . TYR A 1 90 ? -1.438 5.309 20.651 1.00 94.31 90 TYR A C 1
ATOM 748 O O . TYR A 1 90 ? -1.934 4.498 19.871 1.00 94.31 90 TYR A O 1
ATOM 756 N N . ASN A 1 91 ? -0.753 6.373 20.225 1.00 93.25 91 ASN A N 1
ATOM 757 C CA . ASN A 1 91 ? -0.547 6.643 18.798 1.00 93.25 91 ASN A CA 1
ATOM 758 C C . ASN A 1 91 ? 0.323 5.562 18.144 1.00 93.25 91 ASN A C 1
ATOM 760 O O . ASN A 1 91 ? -0.029 5.063 17.077 1.00 93.25 91 ASN A O 1
ATOM 764 N N . ASP A 1 92 ? 1.385 5.122 18.820 1.00 95.25 92 ASP A N 1
ATOM 765 C CA . ASP A 1 92 ? 2.240 4.035 18.331 1.00 95.25 92 ASP A CA 1
ATOM 766 C C . ASP A 1 92 ? 1.475 2.703 18.303 1.00 95.25 92 ASP A C 1
ATOM 768 O O . ASP A 1 92 ? 1.567 1.943 17.338 1.00 95.25 92 ASP A O 1
ATOM 772 N N . ALA A 1 93 ? 0.642 2.438 19.315 1.00 97.69 93 ALA A N 1
ATOM 773 C CA . ALA A 1 93 ? -0.240 1.274 19.327 1.00 97.69 93 ALA A CA 1
ATOM 774 C C . ALA A 1 93 ? -1.202 1.275 18.127 1.00 97.69 93 ALA A C 1
ATOM 776 O O . ALA A 1 93 ? -1.375 0.248 17.471 1.00 97.69 93 ALA A O 1
ATOM 777 N N . LEU A 1 94 ? -1.788 2.429 17.790 1.00 96.88 94 LEU A N 1
ATOM 778 C CA . LEU A 1 94 ? -2.648 2.580 16.616 1.00 96.88 94 LEU A CA 1
ATOM 779 C C . LEU A 1 94 ? -1.896 2.350 15.308 1.00 96.88 94 LEU A C 1
ATOM 781 O O . LEU A 1 94 ? -2.461 1.729 14.412 1.00 96.88 94 LEU A O 1
ATOM 785 N N . VAL A 1 95 ? -0.646 2.803 15.183 1.00 96.38 95 VAL A N 1
ATOM 786 C CA . VAL A 1 95 ? 0.194 2.509 14.008 1.00 96.38 95 VAL A CA 1
ATOM 787 C C . VAL A 1 95 ? 0.354 0.997 13.835 1.00 96.38 95 VAL A C 1
ATOM 789 O O . VAL A 1 95 ? 0.085 0.475 12.754 1.00 96.38 95 VAL A O 1
ATOM 792 N N . TYR A 1 96 ? 0.672 0.270 14.904 1.00 98.31 96 TYR A N 1
ATOM 793 C CA . TYR A 1 96 ? 0.812 -1.185 14.841 1.00 98.31 96 TYR A CA 1
ATOM 794 C C . TYR A 1 96 ? -0.514 -1.928 14.625 1.00 98.31 96 TYR A C 1
ATOM 796 O O . TYR A 1 96 ? -0.552 -2.933 13.918 1.00 98.31 96 TYR A O 1
ATOM 804 N N . TYR A 1 97 ? -1.632 -1.441 15.167 1.00 98.50 97 TYR A N 1
ATOM 805 C CA . TYR A 1 97 ? -2.952 -1.999 14.851 1.00 98.50 97 TYR A CA 1
ATOM 806 C C . TYR A 1 97 ? -3.406 -1.655 13.418 1.00 98.50 97 TYR A C 1
ATOM 808 O O . TYR A 1 97 ? -4.184 -2.399 12.817 1.00 98.50 97 TYR A O 1
ATOM 816 N N . ASN A 1 98 ? -2.938 -0.541 12.847 1.00 98.06 98 ASN A N 1
ATOM 817 C CA . ASN A 1 98 ? -3.065 -0.218 11.423 1.00 98.06 98 ASN A CA 1
ATOM 818 C C . ASN A 1 98 ? -2.317 -1.210 10.552 1.00 98.06 98 ASN A C 1
ATOM 820 O O . ASN A 1 98 ? -2.920 -1.837 9.682 1.00 98.06 98 ASN A O 1
ATOM 824 N N . GLU A 1 99 ? -1.054 -1.430 10.875 1.00 97.94 99 GLU A N 1
ATOM 825 C CA . GLU A 1 99 ? -0.210 -2.413 10.217 1.00 97.94 99 GLU A CA 1
ATOM 826 C C . GLU A 1 99 ? -0.792 -3.837 10.318 1.00 97.94 99 GLU A C 1
ATOM 828 O O . GLU A 1 99 ? -0.885 -4.537 9.310 1.00 97.94 99 GLU A O 1
ATOM 833 N N . ALA A 1 100 ? -1.293 -4.246 11.489 1.00 98.50 100 ALA A N 1
ATOM 834 C CA . ALA A 1 100 ? -1.930 -5.552 11.667 1.00 98.50 100 ALA A CA 1
ATOM 835 C C . ALA A 1 100 ? -3.134 -5.757 10.732 1.00 98.50 100 ALA A C 1
ATOM 837 O O . ALA A 1 100 ? -3.264 -6.804 10.104 1.00 98.50 100 ALA A O 1
ATOM 838 N N . ILE A 1 101 ? -3.990 -4.742 10.594 1.00 98.44 101 ILE A N 1
ATOM 839 C CA . ILE A 1 101 ? -5.162 -4.779 9.704 1.00 98.44 101 ILE A CA 1
ATOM 840 C C . ILE A 1 101 ? -4.757 -4.727 8.229 1.00 98.44 101 ILE A C 1
ATOM 842 O O . ILE A 1 101 ? -5.410 -5.348 7.397 1.00 98.44 101 ILE A O 1
ATOM 846 N N . ALA A 1 102 ? -3.673 -4.026 7.891 1.00 98.00 102 ALA A N 1
ATOM 847 C CA . ALA A 1 102 ? -3.135 -4.022 6.535 1.00 98.00 102 ALA A CA 1
ATOM 848 C C . ALA A 1 102 ? -2.567 -5.395 6.131 1.00 98.00 102 ALA A C 1
ATOM 850 O O . ALA A 1 102 ? -2.689 -5.778 4.965 1.00 98.00 102 ALA A O 1
ATOM 851 N N . PHE A 1 103 ? -1.985 -6.147 7.071 1.00 98.38 103 PHE A N 1
ATOM 852 C CA . PHE A 1 103 ? -1.506 -7.509 6.828 1.00 98.38 103 PHE A CA 1
ATOM 853 C C . PHE A 1 103 ? -2.615 -8.556 6.817 1.00 98.38 103 PHE A C 1
ATOM 855 O O . PHE A 1 103 ? -2.521 -9.507 6.049 1.00 98.38 103 PHE A O 1
ATOM 862 N N . ALA A 1 104 ? -3.646 -8.409 7.642 1.00 98.00 104 ALA A N 1
ATOM 863 C CA . ALA A 1 104 ? -4.650 -9.448 7.811 1.00 98.00 104 ALA A CA 1
ATOM 864 C C . ALA A 1 104 ? -5.524 -9.642 6.548 1.00 98.00 104 ALA A C 1
ATOM 866 O O . ALA A 1 104 ? -5.936 -8.651 5.931 1.00 98.00 104 ALA A O 1
ATOM 867 N N . PRO A 1 105 ? -5.843 -10.893 6.159 1.00 97.12 105 PRO A N 1
ATOM 868 C CA . PRO A 1 105 ? -6.874 -11.183 5.170 1.00 97.12 105 PRO A CA 1
ATOM 869 C C . PRO A 1 105 ? -8.237 -10.607 5.570 1.00 97.12 105 PRO A C 1
ATOM 871 O O . PRO A 1 105 ? -8.509 -10.346 6.748 1.00 97.12 105 PRO A O 1
ATOM 874 N N . GLN A 1 106 ? -9.110 -10.421 4.580 1.00 95.56 106 GLN A N 1
ATOM 875 C CA . GLN A 1 106 ? -10.499 -10.054 4.832 1.00 95.56 106 GLN A CA 1
ATOM 876 C C . GLN A 1 106 ? -11.171 -11.095 5.736 1.00 95.56 106 GLN A C 1
ATOM 878 O O . GLN A 1 106 ? -10.900 -12.289 5.631 1.00 95.56 106 GLN A O 1
ATOM 883 N N . ASP A 1 107 ? -11.979 -10.610 6.677 1.00 93.81 107 ASP A N 1
ATOM 884 C CA . ASP A 1 107 ? -12.743 -11.403 7.645 1.00 93.81 107 ASP A CA 1
ATOM 885 C C . ASP A 1 107 ? -11.920 -12.296 8.589 1.00 93.81 107 ASP A C 1
ATOM 887 O O . ASP A 1 107 ? -12.498 -13.080 9.346 1.00 93.81 107 ASP A O 1
ATOM 891 N N . SER A 1 108 ? -10.588 -12.159 8.626 1.00 96.62 108 SER A N 1
ATOM 892 C CA . SER A 1 108 ? -9.735 -12.982 9.490 1.00 96.62 108 SER A CA 1
ATOM 893 C C . SER A 1 108 ? -9.908 -12.661 10.979 1.00 96.62 108 SER A C 1
ATOM 895 O O . SER A 1 108 ? -10.274 -11.550 11.385 1.00 96.62 108 SER A O 1
ATOM 897 N N . VAL A 1 109 ? -9.600 -13.646 11.828 1.00 97.12 109 VAL A N 1
ATOM 898 C CA . VAL A 1 109 ? -9.639 -13.488 13.291 1.00 97.12 109 VAL A CA 1
ATOM 899 C C . VAL A 1 109 ? -8.658 -12.404 13.751 1.00 97.12 109 VAL A C 1
ATOM 901 O O . VAL A 1 109 ? -8.995 -11.595 14.617 1.00 97.12 109 VAL A O 1
ATOM 904 N N . ASP A 1 110 ? -7.450 -12.348 13.179 1.00 96.56 110 ASP A N 1
ATOM 905 C CA . ASP A 1 110 ? -6.456 -11.338 13.557 1.00 96.56 110 ASP A CA 1
ATOM 906 C C . ASP A 1 110 ? -6.888 -9.924 13.136 1.00 96.56 110 ASP A C 1
ATOM 908 O O . ASP A 1 110 ? -6.675 -8.982 13.907 1.00 96.56 110 ASP A O 1
ATOM 912 N N . ARG A 1 111 ? -7.596 -9.776 12.004 1.00 97.62 111 ARG A N 1
ATOM 913 C CA . ARG A 1 111 ? -8.233 -8.509 11.608 1.00 97.62 111 ARG A CA 1
ATOM 914 C C . ARG A 1 111 ? -9.296 -8.073 12.616 1.00 97.62 111 ARG A C 1
ATOM 916 O O . ARG A 1 111 ? -9.272 -6.935 13.089 1.00 97.62 111 ARG A O 1
ATOM 923 N N . ALA A 1 112 ? -10.174 -8.997 13.003 1.00 97.88 112 ALA A N 1
ATOM 924 C CA . ALA A 1 112 ? -11.242 -8.756 13.970 1.00 97.88 112 ALA A CA 1
ATOM 925 C C . ALA A 1 112 ? -10.694 -8.283 15.330 1.00 97.88 112 ALA A C 1
ATOM 927 O O . ALA A 1 112 ? -11.170 -7.303 15.911 1.00 97.88 112 ALA A O 1
ATOM 928 N N . ILE A 1 113 ? -9.651 -8.953 15.837 1.00 97.94 113 ILE A N 1
ATOM 929 C CA . ILE A 1 113 ? -9.011 -8.586 17.107 1.00 97.94 113 ILE A CA 1
ATOM 930 C C . ILE A 1 113 ? -8.294 -7.237 16.982 1.00 97.94 113 ILE A C 1
ATOM 932 O O . ILE A 1 113 ? -8.352 -6.433 17.910 1.00 97.94 113 ILE A O 1
ATOM 936 N N . ALA A 1 114 ? -7.644 -6.946 15.855 1.00 98.12 114 ALA A N 1
ATOM 937 C CA . ALA A 1 114 ? -6.990 -5.659 15.657 1.00 98.12 114 ALA A CA 1
ATOM 938 C C . ALA A 1 114 ? -7.995 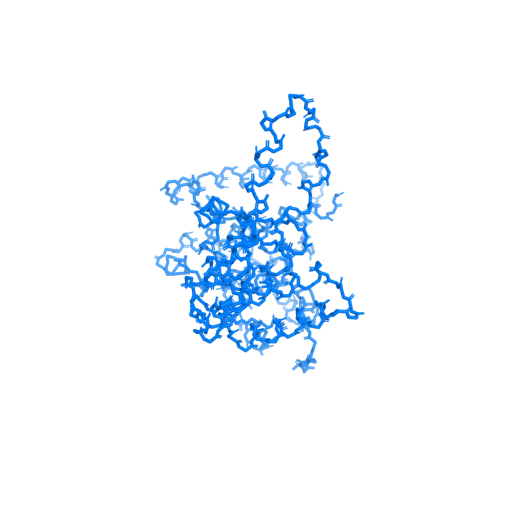-4.487 15.638 1.00 98.12 114 ALA A C 1
ATOM 940 O O . ALA A 1 114 ? -7.726 -3.461 16.268 1.00 98.12 114 ALA A O 1
ATOM 941 N N . TYR A 1 115 ? -9.184 -4.646 15.037 1.00 98.31 115 TYR A N 1
ATOM 942 C CA . TYR A 1 115 ? -10.264 -3.650 15.145 1.00 98.31 115 TYR A CA 1
ATOM 943 C C . TYR A 1 115 ? -10.729 -3.484 16.597 1.00 98.31 115 TYR A C 1
ATOM 945 O O . TYR A 1 115 ? -10.839 -2.365 17.105 1.00 98.31 115 TYR A O 1
ATOM 953 N N . ALA A 1 116 ? -10.914 -4.591 17.320 1.00 98.19 116 ALA A N 1
ATOM 954 C CA . ALA A 1 116 ? -11.240 -4.542 18.741 1.00 98.19 116 ALA A CA 1
ATOM 955 C C . ALA A 1 116 ? -10.157 -3.814 19.559 1.00 98.19 116 ALA A C 1
ATOM 957 O O . ALA A 1 116 ? -10.483 -3.026 20.447 1.00 98.19 116 ALA A O 1
ATOM 958 N N . ASN A 1 117 ? -8.879 -4.008 19.254 1.00 98.00 117 ASN A N 1
ATOM 959 C CA . ASN A 1 117 ? -7.775 -3.322 19.918 1.00 98.00 117 ASN A CA 1
ATOM 960 C C . ASN A 1 117 ? -7.734 -1.815 19.612 1.00 98.00 117 ASN A C 1
ATOM 962 O O . ASN A 1 117 ? -7.458 -1.017 20.506 1.00 98.00 117 ASN A O 1
ATOM 966 N N . ARG A 1 118 ? -8.087 -1.386 18.394 1.00 97.25 118 ARG A N 1
ATOM 967 C CA . ARG A 1 118 ? -8.279 0.047 18.109 1.00 97.25 118 ARG A CA 1
ATOM 968 C C . ARG A 1 118 ? -9.464 0.637 18.873 1.00 97.25 118 ARG A C 1
ATOM 970 O O . ARG A 1 118 ? -9.369 1.763 19.360 1.00 97.25 118 ARG A O 1
ATOM 977 N N . SER A 1 119 ? -10.561 -0.118 19.015 1.00 97.38 119 SER A N 1
ATOM 978 C CA . SER A 1 119 ? -11.795 0.367 19.658 1.00 97.38 119 SER A CA 1
ATOM 979 C C . SER A 1 119 ? -11.595 0.802 21.115 1.00 97.38 119 SER A C 1
ATOM 981 O O . SER A 1 119 ? -12.246 1.750 21.550 1.00 9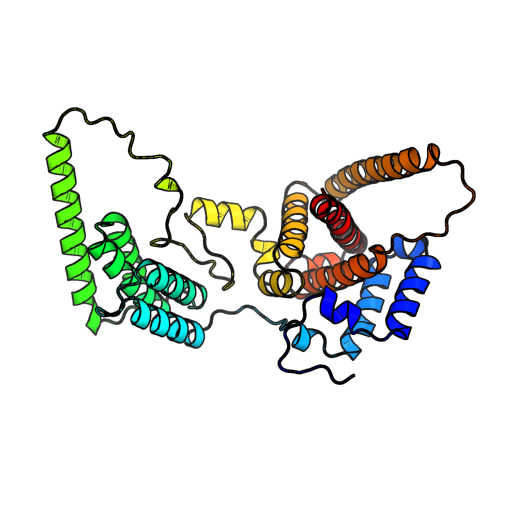7.38 119 SER A O 1
ATOM 983 N N . ILE A 1 120 ? -10.697 0.148 21.867 1.00 97.12 120 ILE A N 1
ATOM 984 C CA . ILE A 1 120 ? -10.441 0.518 23.266 1.00 97.12 120 ILE A CA 1
ATOM 985 C C . ILE A 1 120 ? -9.674 1.835 23.368 1.00 97.12 120 ILE A C 1
ATOM 987 O O . ILE A 1 120 ? -10.057 2.681 24.167 1.00 97.12 120 ILE A O 1
ATOM 991 N N . ILE A 1 121 ? -8.695 2.065 22.490 1.00 96.12 121 ILE A N 1
ATOM 992 C CA . ILE A 1 121 ? -7.981 3.347 22.428 1.00 96.12 121 ILE A CA 1
ATOM 993 C C . ILE A 1 121 ? -8.954 4.477 22.082 1.00 96.12 121 ILE A C 1
ATOM 995 O O . ILE A 1 121 ? -8.938 5.526 22.719 1.00 96.12 121 ILE A O 1
ATOM 999 N N . CYS A 1 122 ? -9.857 4.244 21.123 1.00 95.19 122 CYS A N 1
ATOM 1000 C CA . CYS A 1 122 ? -10.881 5.225 20.762 1.00 95.19 122 CYS A CA 1
ATOM 1001 C C . CYS A 1 122 ? -11.789 5.559 21.954 1.00 95.19 122 CYS A C 1
ATOM 1003 O O . CYS A 1 122 ? -12.101 6.722 22.191 1.00 95.19 122 CYS A O 1
ATOM 1005 N N . LEU A 1 123 ? -12.196 4.543 22.723 1.00 95.19 123 LEU A N 1
ATOM 1006 C CA . LEU A 1 123 ? -13.019 4.733 23.914 1.00 95.19 123 LEU A CA 1
ATOM 1007 C C . LEU A 1 123 ? -12.293 5.562 24.984 1.00 95.19 123 LEU A C 1
ATOM 1009 O O . LEU A 1 123 ? -12.883 6.489 25.531 1.00 95.19 123 LEU A O 1
ATOM 1013 N N . GLU A 1 124 ? -11.028 5.245 25.264 1.00 93.00 124 GLU A N 1
ATOM 1014 C CA . GLU A 1 124 ? -10.205 5.937 26.266 1.00 93.00 124 GLU A CA 1
ATOM 1015 C C . GLU A 1 124 ? -9.892 7.388 25.883 1.00 93.00 124 GLU A C 1
ATOM 1017 O O . GLU A 1 124 ? -9.816 8.252 26.752 1.00 93.00 124 GLU A O 1
ATOM 1022 N N . GLN A 1 125 ? -9.770 7.676 24.587 1.00 91.69 125 GLN A N 1
ATOM 1023 C CA . GLN A 1 125 ? -9.531 9.025 24.068 1.00 91.69 125 GLN A CA 1
ATOM 1024 C C . GLN A 1 125 ? -10.819 9.846 23.866 1.00 91.69 125 GLN A C 1
ATOM 1026 O O . GLN A 1 125 ? -10.760 10.976 23.384 1.00 91.69 125 GLN A O 1
ATOM 1031 N N . GLY A 1 126 ? -11.994 9.305 24.212 1.00 91.50 126 GLY A N 1
ATOM 1032 C CA . GLY A 1 126 ? -13.283 9.981 24.015 1.00 91.50 126 GLY A CA 1
ATOM 1033 C C . GLY A 1 126 ? -13.736 10.072 22.550 1.00 91.50 126 GLY A C 1
ATOM 1034 O O . GLY A 1 126 ? -14.691 10.784 22.237 1.00 91.50 126 GLY A O 1
ATOM 1035 N N . MET A 1 127 ? -13.083 9.330 21.653 1.00 92.31 127 MET A N 1
ATOM 1036 C CA . MET A 1 127 ? -13.404 9.199 20.229 1.00 92.31 127 MET A CA 1
ATOM 1037 C C . MET A 1 127 ? -14.523 8.162 20.051 1.00 92.31 127 MET A C 1
ATOM 1039 O O . MET A 1 127 ? -14.341 7.058 19.530 1.00 92.31 127 MET A O 1
ATOM 1043 N N . TYR A 1 128 ? -15.701 8.482 20.592 1.00 94.94 128 TYR A N 1
ATOM 1044 C CA . TYR A 1 128 ? -16.801 7.526 20.723 1.00 94.94 128 TYR A CA 1
ATOM 1045 C C . TYR A 1 128 ? -17.378 7.080 19.372 1.00 94.94 128 TYR A C 1
ATOM 1047 O O . TYR A 1 128 ? -17.765 5.923 19.242 1.00 94.94 128 TYR A O 1
ATOM 1055 N N . GLY A 1 129 ? -17.400 7.948 18.354 1.00 93.00 129 GLY A N 1
ATOM 1056 C CA . GLY A 1 129 ? -17.870 7.577 17.014 1.00 93.00 129 GLY A CA 1
ATOM 1057 C C . GLY A 1 129 ? -16.977 6.515 16.367 1.00 93.00 129 GLY A C 1
ATOM 1058 O O . GLY A 1 129 ? -17.456 5.488 15.892 1.00 93.00 129 GLY A O 1
ATOM 1059 N N . GLU A 1 130 ? -15.666 6.721 16.429 1.00 94.75 130 GLU A N 1
ATOM 1060 C CA . GLU A 1 130 ? -14.638 5.811 15.929 1.00 94.75 130 GLU A CA 1
ATOM 1061 C C . GLU A 1 130 ? -14.612 4.499 16.718 1.00 94.75 130 GLU A C 1
ATOM 1063 O O . GLU A 1 130 ? -14.387 3.434 16.137 1.00 94.75 130 GLU A O 1
ATOM 1068 N N . CYS A 1 131 ? -14.886 4.553 18.027 1.00 97.06 131 CYS A N 1
ATOM 1069 C CA . CYS A 1 131 ? -15.063 3.360 18.850 1.00 97.06 131 CYS A CA 1
ATOM 1070 C C . CYS A 1 131 ? -16.184 2.476 18.287 1.00 97.06 131 CYS A C 1
ATOM 1072 O O . CYS A 1 131 ? -15.953 1.292 18.038 1.00 97.06 131 CYS A O 1
ATOM 1074 N N . LEU A 1 132 ? -17.359 3.056 18.009 1.00 97.06 132 LEU A N 1
ATOM 1075 C CA . LEU A 1 132 ? -18.508 2.321 17.468 1.00 97.06 132 LEU A CA 1
ATOM 1076 C C . LEU A 1 132 ? -18.188 1.681 16.113 1.00 97.06 132 LEU A C 1
ATOM 1078 O O . LEU A 1 132 ? -18.423 0.484 15.946 1.00 97.06 132 LEU A O 1
ATOM 1082 N N . VAL A 1 133 ? -17.566 2.436 15.201 1.00 96.12 133 VAL A N 1
ATOM 1083 C CA . VAL A 1 133 ? -17.128 1.923 13.891 1.00 96.12 133 VAL A CA 1
ATOM 1084 C C . VAL A 1 133 ? -16.206 0.712 14.054 1.00 96.12 133 VAL A C 1
ATOM 1086 O O . VAL A 1 133 ? -16.444 -0.332 13.457 1.00 96.12 133 VAL A O 1
ATOM 1089 N N . ASN A 1 134 ? -15.187 0.798 14.912 1.00 97.69 134 ASN A N 1
ATOM 1090 C CA . ASN A 1 134 ? -14.261 -0.316 15.125 1.00 97.69 134 ASN A CA 1
ATOM 1091 C C . ASN A 1 134 ? -14.935 -1.535 15.777 1.00 97.69 134 ASN A C 1
ATOM 1093 O O . ASN A 1 134 ? -14.606 -2.668 15.433 1.00 97.69 134 ASN A O 1
ATOM 1097 N N . THR A 1 135 ? -15.882 -1.339 16.704 1.00 97.62 135 THR A N 1
ATOM 1098 C CA . THR A 1 135 ? -16.630 -2.471 17.282 1.00 97.62 135 THR A CA 1
ATOM 1099 C C . THR A 1 135 ? -17.521 -3.168 16.257 1.00 97.62 135 THR A C 1
ATOM 1101 O O . THR A 1 135 ? -17.659 -4.389 16.318 1.00 97.62 135 THR A O 1
ATOM 1104 N N . GLN A 1 136 ? -18.089 -2.420 15.309 1.00 96.62 136 GLN A N 1
ATOM 1105 C CA . GLN A 1 136 ? -18.864 -2.974 14.204 1.00 96.62 136 GLN A CA 1
ATOM 1106 C C . GLN A 1 136 ? -17.963 -3.768 13.252 1.00 96.62 136 GLN A C 1
ATOM 1108 O O . GLN A 1 136 ? -18.211 -4.954 13.054 1.00 96.62 136 GLN A O 1
ATOM 1113 N N . LEU A 1 137 ? -16.866 -3.168 12.778 1.00 96.81 137 LEU A N 1
ATOM 1114 C CA . LEU A 1 137 ? -15.894 -3.829 11.896 1.00 96.81 137 LEU A CA 1
ATOM 1115 C C . LEU A 1 137 ? -15.322 -5.113 12.511 1.00 96.81 137 LEU A C 1
ATOM 1117 O O . LEU A 1 137 ? -15.121 -6.108 11.816 1.00 96.81 137 LEU A O 1
ATOM 1121 N N . ALA A 1 138 ? -15.087 -5.118 13.828 1.00 97.31 138 ALA A N 1
ATOM 1122 C CA . ALA A 1 138 ? -14.677 -6.326 14.531 1.00 97.31 138 ALA A CA 1
ATOM 1123 C C . ALA A 1 138 ? -15.728 -7.438 14.386 1.00 97.31 138 ALA A C 1
ATOM 1125 O O . ALA A 1 138 ? -15.358 -8.549 14.034 1.00 97.31 138 ALA A O 1
ATOM 1126 N N . ARG A 1 139 ? -17.019 -7.148 14.609 1.00 94.94 139 ARG A N 1
ATOM 1127 C CA . ARG A 1 139 ? -18.114 -8.136 14.524 1.00 94.94 139 ARG A CA 1
ATOM 1128 C C . ARG A 1 139 ? -18.432 -8.606 13.112 1.00 94.94 139 ARG A C 1
ATOM 1130 O O . ARG A 1 139 ? -18.895 -9.728 12.958 1.00 94.94 139 ARG A O 1
ATOM 1137 N N . GLU A 1 140 ? -18.239 -7.740 12.126 1.00 93.94 140 GLU A N 1
ATOM 1138 C CA . GLU A 1 140 ? -18.389 -8.089 10.711 1.00 93.94 140 GLU A CA 1
ATOM 1139 C C . GLU A 1 140 ? -17.268 -9.030 10.245 1.00 93.94 140 GLU A C 1
ATOM 1141 O O . GLU A 1 140 ? -17.450 -9.778 9.294 1.00 93.94 140 GLU A O 1
ATOM 1146 N N . SER A 1 141 ? -16.138 -9.045 10.960 1.00 93.31 141 SER A N 1
ATOM 1147 C CA . SER A 1 141 ? -15.062 -10.025 10.790 1.00 93.31 141 SER A CA 1
ATOM 1148 C C . SER A 1 141 ? -15.280 -11.263 11.680 1.00 93.31 141 SER A C 1
ATOM 1150 O O . SER A 1 141 ? -16.154 -11.280 12.547 1.00 93.31 141 SER A O 1
ATOM 1152 N N . SER A 1 142 ? -14.431 -12.291 11.549 1.00 94.00 142 SER A N 1
ATOM 1153 C CA . SER A 1 142 ? -14.474 -13.511 12.380 1.00 94.00 142 SER A CA 1
ATOM 1154 C C . SER A 1 142 ? -14.049 -13.277 13.844 1.00 94.00 142 SER A C 1
ATOM 1156 O O . SER A 1 142 ? -13.071 -13.850 14.332 1.00 94.00 142 SER A O 1
ATOM 1158 N N . PHE A 1 143 ? -14.749 -12.410 14.581 1.00 94.94 143 PHE A N 1
ATOM 1159 C CA . PHE A 1 143 ? -14.421 -12.103 15.970 1.00 94.94 143 PHE A CA 1
ATOM 1160 C C . PHE A 1 143 ? -14.735 -13.278 16.907 1.00 94.94 143 PHE A C 1
ATOM 1162 O O . PHE A 1 143 ? -15.826 -13.849 16.837 1.00 94.94 143 PHE A O 1
ATOM 1169 N N . PRO A 1 144 ? -13.833 -13.632 17.844 1.00 95.25 144 PRO A N 1
ATOM 1170 C CA . PRO A 1 144 ? -14.082 -14.760 18.732 1.00 95.25 144 PRO A CA 1
ATOM 1171 C C . PRO A 1 144 ? -15.284 -14.518 19.656 1.00 95.25 144 PRO A C 1
ATOM 1173 O O . PRO A 1 144 ? -15.279 -13.593 20.471 1.00 95.25 144 PRO A O 1
ATOM 1176 N N . GLN A 1 145 ? -16.266 -15.420 19.595 1.00 94.56 145 GLN A N 1
ATOM 1177 C CA . GLN A 1 145 ? -17.520 -15.372 20.365 1.00 94.56 145 GLN A CA 1
ATOM 1178 C C . GLN A 1 145 ? -17.305 -15.116 21.865 1.00 94.56 145 GLN A C 1
ATOM 1180 O O . GLN A 1 145 ? -17.963 -14.267 22.465 1.00 94.56 145 GLN A O 1
ATOM 1185 N N . ARG A 1 146 ? -16.295 -15.771 22.455 1.00 93.88 146 ARG A N 1
ATOM 1186 C CA . ARG A 1 146 ? -15.922 -15.622 23.874 1.00 93.88 146 ARG A CA 1
ATOM 1187 C C . ARG A 1 146 ? -15.594 -14.186 24.305 1.00 93.88 146 ARG A C 1
ATOM 1189 O O . ARG A 1 146 ? -15.605 -13.898 25.495 1.00 93.88 146 ARG A O 1
ATOM 1196 N N . PHE A 1 147 ? -15.281 -13.291 23.368 1.00 93.62 147 PHE A N 1
ATOM 1197 C CA . PHE A 1 147 ? -14.914 -11.903 23.654 1.00 93.62 147 PHE A CA 1
ATOM 1198 C C . PHE A 1 147 ? -16.016 -10.891 23.306 1.00 93.62 147 PHE A C 1
ATOM 1200 O O . PHE A 1 147 ? -15.814 -9.692 23.511 1.00 93.62 147 PHE A O 1
ATOM 1207 N N . LEU A 1 148 ? -17.184 -11.321 22.809 1.00 93.69 148 LEU A N 1
ATOM 1208 C CA . LEU A 1 148 ? -18.250 -10.400 22.389 1.00 93.69 148 LEU A CA 1
ATOM 1209 C C . LEU A 1 148 ? -18.752 -9.493 23.515 1.00 93.69 148 LEU A C 1
ATOM 1211 O O . LEU A 1 148 ? -19.065 -8.327 23.262 1.00 93.69 148 LEU A O 1
ATOM 1215 N N . GLY A 1 149 ? -18.768 -9.989 24.756 1.00 95.12 149 GLY A N 1
ATOM 1216 C CA . GLY A 1 149 ? -19.153 -9.193 25.923 1.00 95.12 149 GLY A CA 1
ATOM 1217 C C . GLY A 1 149 ? -18.285 -7.942 26.095 1.00 95.12 149 GLY A C 1
ATOM 1218 O O . GLY A 1 149 ? -18.798 -6.868 26.402 1.00 95.12 149 GLY A O 1
ATOM 1219 N N . ILE A 1 150 ? -16.983 -8.037 25.799 1.00 95.06 150 ILE A N 1
ATOM 1220 C CA . ILE A 1 150 ? -16.056 -6.900 25.895 1.00 95.06 150 ILE A CA 1
ATOM 1221 C C . ILE A 1 150 ? -16.413 -5.824 24.860 1.00 95.06 150 ILE A C 1
ATOM 1223 O O . ILE A 1 150 ? -16.415 -4.637 25.190 1.00 95.06 150 ILE A O 1
ATOM 1227 N N . LEU A 1 151 ? -16.750 -6.215 23.625 1.00 95.81 151 LEU A N 1
ATOM 1228 C CA . LEU A 1 151 ? -17.190 -5.264 22.598 1.00 95.81 151 LEU A CA 1
ATOM 1229 C C . LEU A 1 151 ? -18.520 -4.606 22.972 1.00 95.81 151 LEU A C 1
ATOM 1231 O O . LEU A 1 151 ? -18.646 -3.391 22.845 1.00 95.81 151 LEU A O 1
ATOM 1235 N N . ALA A 1 152 ? -19.480 -5.382 23.481 1.00 96.31 152 ALA A N 1
ATOM 1236 C CA . ALA A 1 152 ? -20.784 -4.866 23.898 1.00 96.31 152 ALA A CA 1
ATOM 1237 C C . ALA A 1 152 ? -20.663 -3.804 25.004 1.00 96.31 152 ALA A C 1
ATOM 1239 O O . ALA A 1 152 ? -21.302 -2.756 24.927 1.00 96.31 152 ALA A O 1
ATOM 1240 N N . ILE A 1 153 ? -19.786 -4.024 25.991 1.00 97.31 153 ILE A N 1
ATOM 1241 C CA . ILE A 1 153 ? -19.519 -3.042 27.054 1.00 97.31 153 ILE A CA 1
ATOM 1242 C C . ILE A 1 153 ? -18.950 -1.742 26.473 1.00 97.31 153 ILE A C 1
ATOM 1244 O O . ILE A 1 153 ? -19.390 -0.653 26.847 1.00 97.31 153 ILE A O 1
ATOM 1248 N N . ARG A 1 154 ? -17.968 -1.835 25.565 1.00 97.00 154 ARG A N 1
ATOM 1249 C CA . ARG A 1 154 ? -17.353 -0.655 24.929 1.00 97.00 154 ARG A CA 1
ATOM 1250 C C . ARG A 1 154 ? -18.374 0.132 24.114 1.00 97.00 154 ARG A C 1
ATOM 1252 O O . ARG A 1 154 ? -18.455 1.350 24.246 1.00 97.00 154 ARG A O 1
ATOM 1259 N N . GLU A 1 155 ? -19.188 -0.571 23.336 1.00 96.31 155 GLU A N 1
ATOM 1260 C CA . GLU A 1 155 ? -20.242 0.021 22.519 1.00 96.31 155 GLU A CA 1
ATOM 1261 C C . GLU A 1 155 ? -21.301 0.731 23.370 1.00 96.31 155 GLU A C 1
ATOM 1263 O O . GLU A 1 155 ? -21.672 1.864 23.068 1.00 96.31 155 GLU A O 1
ATOM 1268 N N . ALA A 1 156 ? -21.762 0.106 24.458 1.00 97.50 156 ALA A N 1
ATOM 1269 C CA . ALA A 1 156 ? -22.732 0.709 25.369 1.00 97.50 156 ALA A CA 1
ATOM 1270 C C . ALA A 1 156 ? -22.193 2.007 25.990 1.00 97.50 156 ALA A C 1
ATOM 1272 O O . ALA A 1 156 ? -22.885 3.027 25.992 1.00 97.50 156 ALA A O 1
ATOM 1273 N N . LYS A 1 157 ? -20.930 1.997 26.444 1.00 97.75 157 LYS A N 1
ATOM 1274 C CA . LYS A 1 157 ? -20.254 3.191 26.974 1.00 97.75 157 LYS A CA 1
ATOM 1275 C C . LYS A 1 157 ? -20.162 4.302 25.927 1.00 97.75 157 LYS A C 1
ATOM 1277 O O . LYS A 1 157 ? -20.530 5.439 26.215 1.00 97.75 157 LYS A O 1
ATOM 1282 N N . ALA A 1 158 ? -19.725 3.974 24.712 1.00 96.75 158 ALA A N 1
ATOM 1283 C CA . ALA A 1 158 ? -19.612 4.944 23.626 1.00 96.75 158 ALA A CA 1
ATOM 1284 C C . ALA A 1 158 ? -20.981 5.529 23.227 1.00 96.75 158 ALA A C 1
ATOM 1286 O O . ALA A 1 158 ? -21.116 6.745 23.093 1.00 96.75 158 ALA A O 1
ATOM 1287 N N . LYS A 1 159 ? -22.025 4.693 23.120 1.00 96.75 159 LYS A N 1
ATOM 1288 C CA . LYS A 1 159 ? -23.403 5.132 22.835 1.00 96.75 159 LYS A CA 1
ATOM 1289 C C . LYS A 1 159 ? -23.934 6.085 23.905 1.00 96.75 159 LYS A C 1
ATOM 1291 O O . LYS A 1 159 ? -24.459 7.143 23.555 1.00 96.75 159 LYS A O 1
ATOM 1296 N N . ALA A 1 160 ? -23.770 5.743 25.183 1.00 96.56 160 ALA A N 1
ATOM 1297 C CA . ALA A 1 160 ? -24.191 6.593 26.294 1.00 96.56 160 ALA A CA 1
ATOM 1298 C C . ALA A 1 160 ? -23.472 7.954 26.267 1.00 96.56 160 ALA A C 1
ATOM 1300 O O . ALA A 1 160 ? -24.114 8.999 26.384 1.00 96.56 160 ALA A O 1
ATOM 1301 N N . ALA A 1 161 ? -22.159 7.962 26.019 1.00 94.81 161 ALA A N 1
ATOM 1302 C CA . ALA A 1 161 ? -21.384 9.195 25.924 1.00 94.81 161 ALA A CA 1
ATOM 1303 C C . ALA A 1 161 ? -21.815 10.077 24.735 1.00 94.81 161 ALA A C 1
ATOM 1305 O O . ALA A 1 161 ? -22.004 11.285 24.895 1.00 94.81 161 ALA A O 1
ATOM 1306 N N . CYS A 1 162 ? -22.065 9.487 23.559 1.00 92.00 162 CYS A N 1
ATOM 1307 C CA . CYS A 1 162 ? -22.607 10.212 22.406 1.00 92.00 162 CYS A CA 1
ATOM 1308 C C . CYS A 1 162 ? -23.982 10.836 22.697 1.00 92.00 162 CYS A C 1
ATOM 1310 O O . CYS A 1 162 ? -24.261 11.954 22.258 1.00 92.00 162 CYS A O 1
ATOM 1312 N N . GLN A 1 163 ? -24.855 10.128 23.418 1.00 92.25 163 GLN A N 1
ATOM 1313 C CA . GLN A 1 163 ? -26.169 10.645 23.807 1.00 92.25 163 GLN A CA 1
ATOM 1314 C C . GLN A 1 163 ? -26.044 11.818 24.785 1.00 92.25 163 GLN A C 1
ATOM 1316 O O . GLN A 1 163 ? -26.671 12.855 24.561 1.00 92.25 163 GLN A O 1
ATOM 1321 N N . ALA A 1 164 ? -25.187 11.696 25.802 1.00 90.44 164 ALA A N 1
ATOM 1322 C CA . ALA A 1 164 ? -24.922 12.765 26.762 1.00 90.44 164 ALA A CA 1
ATOM 1323 C C . ALA A 1 164 ? -24.396 14.041 26.074 1.00 90.44 164 ALA A C 1
ATOM 1325 O O . ALA A 1 164 ? -24.900 15.136 26.326 1.00 90.44 164 ALA A O 1
ATOM 1326 N N . MET A 1 165 ? -23.460 13.907 25.126 1.00 85.56 165 MET A N 1
ATOM 1327 C CA . MET A 1 165 ? -22.944 15.038 24.337 1.00 85.56 165 MET A CA 1
ATOM 1328 C C . MET A 1 165 ? -24.035 15.733 23.507 1.00 85.56 165 MET A C 1
ATOM 1330 O O . MET A 1 165 ? -24.074 16.961 23.419 1.00 85.56 165 MET A O 1
ATOM 1334 N N . ARG A 1 166 ? -24.956 14.965 22.908 1.00 83.94 166 ARG A N 1
ATOM 1335 C CA . ARG A 1 166 ? -26.080 15.520 22.131 1.00 83.94 166 ARG A CA 1
ATOM 1336 C C . ARG A 1 166 ? -27.067 16.288 23.007 1.00 83.94 166 ARG A C 1
ATOM 1338 O O . ARG A 1 166 ? -27.607 17.293 22.554 1.00 83.94 166 ARG A O 1
ATOM 1345 N N . GLN A 1 167 ? -27.309 15.830 24.233 1.00 81.56 167 GLN A N 1
ATOM 1346 C CA . GLN A 1 167 ? -28.191 16.515 25.181 1.00 81.56 167 GLN A CA 1
ATOM 1347 C C . GLN A 1 167 ? -27.575 17.839 25.658 1.00 81.56 167 GLN A C 1
ATOM 1349 O O . GLN A 1 167 ? -28.270 18.850 25.684 1.00 81.56 167 GLN A O 1
ATOM 1354 N N . GLN A 1 168 ? -26.264 17.877 25.917 1.00 73.88 168 GLN A N 1
ATOM 1355 C CA . GLN A 1 168 ? -25.553 19.110 26.289 1.00 73.88 168 GLN A CA 1
ATOM 1356 C C . GLN A 1 168 ? -25.585 20.173 25.176 1.00 73.88 168 GLN A C 1
ATOM 1358 O O . GLN A 1 168 ? -25.826 21.349 25.449 1.00 73.88 168 GLN A O 1
ATOM 1363 N N . ASN A 1 169 ? -25.432 19.766 23.911 1.00 69.00 169 ASN A N 1
ATOM 1364 C CA . ASN A 1 169 ? -25.487 20.685 22.766 1.00 69.00 169 ASN A CA 1
ATOM 1365 C C . ASN A 1 169 ? -26.894 21.242 22.479 1.00 69.00 169 ASN A C 1
ATOM 1367 O O . ASN A 1 169 ? -27.010 22.271 21.822 1.00 69.00 169 ASN A O 1
ATOM 1371 N N . LYS A 1 170 ? -27.962 20.591 22.962 1.00 62.22 170 LYS A N 1
ATOM 1372 C CA . LYS A 1 170 ? -29.341 21.101 22.845 1.00 62.22 170 LYS A CA 1
ATOM 1373 C C . LYS A 1 170 ? -29.683 22.167 23.893 1.00 62.22 170 LYS A C 1
ATOM 1375 O O . LYS A 1 170 ? -30.627 22.917 23.683 1.00 62.22 170 LYS A O 1
ATOM 1380 N N . VAL A 1 171 ? -28.934 22.233 24.996 1.00 58.66 171 VAL A N 1
ATOM 1381 C CA . VAL A 1 171 ? -29.180 23.161 26.118 1.00 58.66 171 VAL A CA 1
ATOM 1382 C C . VAL A 1 171 ? -28.239 24.380 26.074 1.00 58.66 171 VAL A C 1
ATOM 1384 O O . VAL A 1 171 ? -28.579 25.439 26.590 1.00 58.66 171 VAL A O 1
ATOM 1387 N N . GLY A 1 172 ? -27.081 24.277 25.409 1.00 50.78 172 GLY A N 1
ATOM 1388 C CA . GLY A 1 172 ? -26.127 25.378 25.232 1.00 50.78 172 GLY A CA 1
ATOM 1389 C C . GLY A 1 172 ? -26.191 26.014 23.843 1.00 50.78 172 GLY A C 1
ATOM 1390 O O . GLY A 1 172 ? -25.461 25.603 22.942 1.00 50.78 172 GLY A O 1
ATOM 1391 N N . GLY A 1 173 ? -27.026 27.041 23.674 1.00 50.62 173 GLY A N 1
ATOM 1392 C CA . GLY A 1 173 ? -26.992 27.904 22.495 1.00 50.62 173 GLY A CA 1
ATOM 1393 C C . GLY A 1 173 ? -25.625 28.580 22.333 1.00 50.62 173 GLY A C 1
ATOM 1394 O O . GLY A 1 173 ? -25.130 29.228 23.249 1.00 50.62 173 GLY A O 1
ATOM 1395 N N . ASN A 1 174 ? -25.053 28.437 21.138 1.00 50.31 174 ASN A N 1
ATOM 1396 C CA . ASN A 1 174 ? -23.915 29.182 20.603 1.00 50.31 174 ASN A CA 1
ATOM 1397 C C . ASN A 1 174 ? -22.556 29.000 21.321 1.00 50.31 174 ASN A C 1
ATOM 1399 O O . ASN A 1 174 ? -22.174 29.755 22.214 1.00 50.31 174 ASN A O 1
ATOM 1403 N N . ARG A 1 175 ? -21.741 28.054 20.830 1.00 48.47 175 ARG A N 1
ATOM 1404 C CA . ARG A 1 175 ? -20.277 28.140 20.946 1.00 48.47 175 ARG A CA 1
ATOM 1405 C C . ARG A 1 175 ? -19.640 27.993 19.574 1.00 48.47 175 ARG A C 1
ATOM 1407 O O . ARG A 1 175 ? -19.742 26.955 18.930 1.00 48.47 175 ARG A O 1
ATOM 1414 N N . ASN A 1 176 ? -18.973 29.069 19.182 1.00 43.09 176 ASN A N 1
ATOM 1415 C CA . ASN A 1 176 ? -18.135 29.241 18.007 1.00 43.09 176 ASN A CA 1
ATOM 1416 C C . ASN A 1 176 ? -17.209 28.019 17.813 1.00 43.09 176 ASN A C 1
ATOM 1418 O O . ASN A 1 176 ? -16.236 27.846 18.550 1.00 43.09 176 ASN A O 1
ATOM 1422 N N . THR A 1 177 ? -17.506 27.140 16.852 1.00 44.22 177 THR A N 1
ATOM 1423 C CA . THR A 1 177 ? -16.685 25.955 16.554 1.00 44.22 177 THR A CA 1
ATOM 1424 C C . THR A 1 177 ? -15.498 26.332 15.674 1.00 44.22 177 THR A C 1
ATOM 1426 O O . THR A 1 177 ? -15.293 25.765 14.608 1.00 44.22 177 THR A O 1
ATOM 1429 N N . ASN A 1 178 ? -14.671 27.264 16.143 1.00 41.84 178 ASN A N 1
ATOM 1430 C CA . ASN A 1 178 ? -13.318 27.454 15.630 1.00 41.84 178 ASN A CA 1
ATOM 1431 C C . ASN A 1 178 ? -12.344 26.554 16.409 1.00 41.84 178 ASN A C 1
ATOM 1433 O O . ASN A 1 178 ? -11.283 26.977 16.859 1.00 41.84 178 ASN A O 1
ATOM 1437 N N . ARG A 1 179 ? -12.707 25.272 16.588 1.00 41.41 179 ARG A N 1
ATOM 1438 C CA . ARG A 1 179 ? -11.750 24.247 17.020 1.00 41.41 179 ARG A CA 1
ATOM 1439 C C . ARG A 1 179 ? -10.875 23.890 15.825 1.00 41.41 179 ARG A C 1
ATOM 1441 O O . ARG A 1 179 ? -11.144 22.960 15.080 1.00 41.41 179 ARG A O 1
ATOM 1448 N N . ASN A 1 180 ? -9.851 24.720 15.662 1.00 39.66 180 ASN A N 1
ATOM 1449 C CA . ASN A 1 180 ? -8.541 24.416 15.114 1.00 39.66 180 ASN A CA 1
ATOM 1450 C C . ASN A 1 180 ? -8.514 23.456 13.921 1.00 39.66 180 ASN A C 1
ATOM 1452 O O . ASN A 1 180 ? -8.354 22.244 14.048 1.00 39.66 180 ASN A O 1
ATOM 1456 N N . ARG A 1 181 ? -8.420 24.069 12.740 1.00 39.06 181 ARG A N 1
ATOM 1457 C CA . ARG A 1 181 ? -7.894 23.498 11.488 1.00 39.06 181 ARG A CA 1
ATOM 1458 C C . ARG A 1 181 ? -6.529 22.792 11.652 1.00 39.06 181 ARG A C 1
ATOM 1460 O O . ARG A 1 181 ? -6.091 22.102 10.741 1.00 39.06 181 ARG A O 1
ATOM 1467 N N . HIS A 1 182 ? -5.853 22.950 12.794 1.00 36.53 182 HIS A N 1
ATOM 1468 C CA . HIS A 1 182 ? -4.603 22.271 13.156 1.00 36.53 182 HIS A CA 1
ATOM 1469 C C . HIS A 1 182 ? -4.794 20.916 13.865 1.00 36.53 182 HIS A C 1
ATOM 1471 O O . HIS A 1 182 ? -3.862 20.123 13.874 1.00 36.53 182 HIS A O 1
ATOM 1477 N N . GLN A 1 183 ? -5.997 20.594 14.360 1.00 42.19 183 GLN A N 1
ATOM 1478 C CA . GLN A 1 183 ? -6.356 19.245 14.836 1.00 42.19 183 GLN A CA 1
ATOM 1479 C C . GLN A 1 183 ? -6.789 18.320 13.684 1.00 42.19 183 GLN A C 1
ATOM 1481 O O . GLN A 1 183 ? -6.819 17.103 13.819 1.00 42.19 183 GLN A O 1
ATOM 1486 N N . ALA A 1 184 ? -7.054 18.896 12.508 1.00 43.75 184 ALA A N 1
ATOM 1487 C CA . ALA A 1 184 ? -7.372 18.174 11.282 1.00 43.75 184 ALA A CA 1
ATOM 1488 C C . ALA A 1 184 ? -6.145 17.526 10.597 1.00 43.75 184 ALA A C 1
ATOM 1490 O O . ALA A 1 184 ? -6.273 16.994 9.498 1.00 43.75 184 ALA A O 1
ATOM 1491 N N . LYS A 1 185 ? -4.948 17.597 11.197 1.00 41.16 185 LYS A N 1
ATOM 1492 C CA . LYS A 1 185 ? -3.720 17.003 10.637 1.00 41.16 185 LYS A CA 1
ATOM 1493 C C . LYS A 1 185 ? -3.353 15.650 11.266 1.00 41.16 185 LYS A C 1
ATOM 1495 O O . LYS A 1 185 ? -2.738 14.848 10.577 1.00 41.16 185 LYS A O 1
ATOM 1500 N N . ASP A 1 186 ? -3.857 15.338 12.465 1.00 48.31 186 ASP A N 1
ATOM 1501 C CA . ASP A 1 186 ? -3.853 13.989 13.084 1.00 48.31 186 ASP A CA 1
ATOM 1502 C C . ASP A 1 186 ? -4.971 13.077 12.517 1.00 48.31 186 ASP A C 1
ATOM 1504 O O . ASP A 1 186 ? -5.490 12.161 13.158 1.00 48.31 186 ASP A O 1
ATOM 1508 N N . LEU A 1 187 ? -5.402 13.362 11.286 1.00 53.84 187 LEU A N 1
ATOM 1509 C CA . LEU A 1 187 ? -6.628 12.858 10.680 1.00 53.84 187 LEU A CA 1
ATOM 1510 C C . LEU A 1 187 ? -6.585 11.322 10.477 1.00 53.84 187 LEU A C 1
ATOM 1512 O O . LEU A 1 187 ? -6.056 10.820 9.490 1.00 53.84 187 LEU A O 1
ATOM 1516 N N . ARG A 1 188 ? -7.271 10.603 11.380 1.00 71.19 188 ARG A N 1
ATOM 1517 C CA . ARG A 1 188 ? -7.878 9.258 11.219 1.00 71.19 188 ARG A CA 1
ATOM 1518 C C . ARG A 1 188 ? -6.996 8.009 11.336 1.00 71.19 188 ARG A C 1
ATOM 1520 O O . ARG A 1 188 ? -7.320 7.002 10.713 1.00 71.19 188 ARG A O 1
ATOM 1527 N N . LEU A 1 189 ? -6.000 7.970 12.225 1.00 85.00 189 LEU A N 1
ATOM 1528 C CA . LEU A 1 189 ? -5.353 6.685 12.575 1.00 85.00 189 LEU A CA 1
ATOM 1529 C C . LEU A 1 189 ? -6.347 5.629 13.101 1.00 85.00 189 LEU A C 1
ATOM 1531 O O . LEU A 1 189 ? -6.097 4.432 12.999 1.00 85.00 189 LEU A O 1
ATOM 1535 N N . HIS A 1 190 ? -7.479 6.051 13.659 1.00 92.19 190 HIS A N 1
ATOM 1536 C CA . HIS A 1 190 ? -8.456 5.158 14.280 1.00 92.19 190 HIS A CA 1
ATOM 1537 C C . HIS A 1 190 ? -9.323 4.379 13.285 1.00 92.19 190 HIS A C 1
ATOM 1539 O O . HIS A 1 190 ? -9.854 3.328 13.638 1.00 92.19 190 HIS A O 1
ATOM 1545 N N . THR A 1 191 ? -9.486 4.878 12.059 1.00 92.69 191 THR A N 1
ATOM 1546 C CA . THR A 1 191 ? -10.492 4.379 11.104 1.00 92.69 191 THR A CA 1
ATOM 1547 C C . THR A 1 191 ? -9.941 4.192 9.693 1.00 92.69 191 THR A C 1
ATOM 1549 O O . THR A 1 191 ? -10.705 4.161 8.733 1.00 92.69 191 THR A O 1
ATOM 1552 N N . LEU A 1 192 ? -8.619 4.033 9.546 1.00 95.50 192 LEU A N 1
ATOM 1553 C CA . LEU A 1 192 ? -8.025 3.683 8.256 1.00 95.50 192 LEU A CA 1
ATOM 1554 C C . LEU A 1 192 ? -8.570 2.342 7.746 1.00 95.50 192 LEU A C 1
ATOM 1556 O O . LEU A 1 192 ? -8.560 1.339 8.471 1.00 95.50 192 LEU A O 1
ATOM 1560 N N . ILE A 1 193 ? -8.979 2.348 6.480 1.00 96.06 193 ILE A N 1
ATOM 1561 C CA . ILE A 1 193 ? -9.538 1.219 5.733 1.00 96.06 193 ILE A CA 1
ATOM 1562 C C . ILE A 1 193 ? -8.412 0.608 4.889 1.00 96.06 193 ILE A C 1
ATOM 1564 O O . ILE A 1 193 ? -7.848 1.318 4.055 1.00 96.06 193 ILE A O 1
ATOM 1568 N N . PRO A 1 194 ? -8.018 -0.660 5.088 1.00 97.19 194 PRO A N 1
ATOM 1569 C CA . PRO A 1 194 ? -6.955 -1.265 4.290 1.00 97.19 194 PRO A CA 1
ATOM 1570 C C . PRO A 1 194 ? -7.414 -1.524 2.849 1.00 97.19 194 PRO A C 1
ATOM 1572 O O . PRO A 1 194 ? -8.592 -1.748 2.589 1.00 97.19 194 PRO A O 1
ATOM 1575 N N . CYS A 1 195 ? -6.479 -1.554 1.899 1.00 97.56 195 CYS A N 1
ATOM 1576 C CA . CYS A 1 195 ? -6.739 -2.232 0.631 1.00 97.56 195 CYS A CA 1
ATOM 1577 C C . CYS A 1 195 ? -6.867 -3.743 0.874 1.00 97.56 195 CYS A C 1
ATOM 1579 O O . CYS A 1 195 ? -6.047 -4.305 1.590 1.00 97.56 195 CYS A O 1
ATOM 1581 N N . GLU A 1 196 ? -7.819 -4.423 0.236 1.00 95.94 196 GLU A N 1
ATOM 1582 C CA . GLU A 1 196 ? -7.963 -5.883 0.361 1.00 95.94 196 GLU A CA 1
ATOM 1583 C C . GLU A 1 196 ? -6.902 -6.675 -0.423 1.00 95.94 196 GLU A C 1
ATOM 1585 O O . GLU A 1 196 ? -6.586 -7.807 -0.069 1.00 95.94 196 GLU A O 1
ATOM 1590 N N . GLY A 1 197 ? -6.302 -6.078 -1.459 1.00 93.94 197 GLY A N 1
ATOM 1591 C CA . GLY A 1 197 ? -5.361 -6.763 -2.354 1.00 93.94 197 GLY A CA 1
ATOM 1592 C C . GLY A 1 197 ? -3.878 -6.623 -2.000 1.00 93.94 197 GLY A C 1
ATOM 1593 O O . GLY A 1 197 ? -3.085 -7.451 -2.427 1.00 93.94 197 GLY A O 1
ATOM 1594 N N . CYS A 1 198 ? -3.486 -5.599 -1.238 1.00 96.44 198 CYS A N 1
ATOM 1595 C CA . CYS A 1 198 ? -2.086 -5.350 -0.866 1.00 96.44 198 CYS A CA 1
ATOM 1596 C C . CYS A 1 198 ? -1.965 -4.958 0.607 1.00 96.44 198 CYS A C 1
ATOM 1598 O O . CYS A 1 198 ? -2.945 -4.540 1.229 1.00 96.44 198 CYS A O 1
ATOM 1600 N N . THR A 1 199 ? -0.758 -5.023 1.158 1.00 97.06 199 THR A N 1
ATOM 1601 C CA . THR A 1 199 ? -0.474 -4.622 2.544 1.00 97.06 199 THR A CA 1
ATOM 1602 C C . THR A 1 199 ? 0.074 -3.195 2.638 1.00 97.06 199 THR A C 1
ATOM 1604 O O . THR A 1 199 ? 0.385 -2.728 3.728 1.00 97.06 199 THR A O 1
ATOM 1607 N N . MET A 1 200 ? 0.236 -2.504 1.505 1.00 95.69 200 MET A N 1
ATOM 1608 C CA . MET A 1 200 ? 0.990 -1.246 1.417 1.00 95.69 200 MET A CA 1
ATOM 1609 C C . MET A 1 200 ? 0.154 0.022 1.604 1.00 95.69 200 MET A C 1
ATOM 1611 O O . MET A 1 200 ? 0.720 1.078 1.882 1.00 95.69 200 MET A O 1
ATOM 1615 N N . VAL A 1 201 ? -1.165 -0.038 1.395 1.00 95.38 201 VAL A N 1
ATOM 1616 C CA . VAL A 1 201 ? -2.015 1.160 1.332 1.00 95.38 201 VAL A CA 1
ATOM 1617 C C . VAL A 1 201 ? -3.257 0.998 2.194 1.00 95.38 201 VAL A C 1
ATOM 1619 O O . VAL A 1 201 ? -3.910 -0.047 2.196 1.00 95.38 201 VAL A O 1
ATOM 1622 N N . MET A 1 202 ? -3.595 2.079 2.892 1.00 96.56 202 MET A N 1
ATOM 1623 C CA . MET A 1 202 ? -4.859 2.258 3.591 1.00 96.56 202 MET A CA 1
ATOM 1624 C C . MET A 1 202 ? -5.468 3.616 3.216 1.00 96.56 202 MET A C 1
ATOM 1626 O O . MET A 1 202 ? -4.763 4.519 2.762 1.00 96.56 202 MET A O 1
ATOM 1630 N N . TYR A 1 203 ? -6.770 3.769 3.425 1.00 95.31 203 TYR A N 1
ATOM 1631 C CA . TYR A 1 203 ? -7.558 4.923 3.009 1.00 95.31 203 TYR A CA 1
ATOM 1632 C C . TYR A 1 203 ? -8.321 5.522 4.184 1.00 95.31 203 TYR A C 1
ATOM 1634 O O . TYR A 1 203 ? -8.726 4.824 5.108 1.00 95.31 203 TYR A O 1
ATOM 1642 N N . CYS A 1 204 ? -8.539 6.834 4.143 1.00 92.69 204 CYS A N 1
ATOM 1643 C CA . CYS A 1 204 ? -9.224 7.557 5.212 1.00 92.69 204 CYS A CA 1
ATOM 1644 C C . CYS A 1 204 ? -10.762 7.517 5.104 1.00 92.69 204 CYS A C 1
ATOM 1646 O O . CYS A 1 204 ? -11.447 7.946 6.037 1.00 92.69 204 CYS A O 1
ATOM 1648 N N . SER A 1 205 ? -11.303 7.055 3.973 1.00 91.88 205 SER A N 1
ATOM 1649 C CA . SER A 1 205 ? -12.735 6.885 3.706 1.00 91.88 205 SER A CA 1
ATOM 1650 C C . SER A 1 205 ? -12.971 5.943 2.521 1.00 91.88 205 SER A C 1
ATOM 1652 O O . SER A 1 205 ? -12.084 5.768 1.680 1.00 91.88 205 SER A O 1
ATOM 1654 N N . GLU A 1 206 ? -14.190 5.407 2.425 1.00 93.06 206 GLU A N 1
ATOM 1655 C CA . GLU A 1 206 ? -14.654 4.621 1.272 1.00 93.06 206 GLU A CA 1
ATOM 1656 C C . GLU A 1 206 ? -14.573 5.410 -0.043 1.00 93.06 206 GLU A C 1
ATOM 1658 O O . GLU A 1 206 ? -14.177 4.870 -1.075 1.00 93.06 206 GLU A O 1
ATOM 1663 N N . ASP A 1 207 ? -14.844 6.719 -0.006 1.00 94.75 207 ASP A N 1
ATOM 1664 C CA . ASP A 1 207 ? -14.675 7.598 -1.167 1.00 94.75 207 ASP A CA 1
ATOM 1665 C C . ASP A 1 207 ? -13.219 7.642 -1.640 1.00 94.75 207 ASP A C 1
ATOM 1667 O O . ASP A 1 207 ? -12.951 7.590 -2.840 1.00 94.75 207 ASP A O 1
ATOM 1671 N N . CYS A 1 208 ? -12.262 7.760 -0.713 1.00 94.88 208 CYS A N 1
ATOM 1672 C CA . CYS A 1 208 ? -10.840 7.788 -1.047 1.00 94.88 208 CYS A CA 1
ATOM 1673 C C . CYS A 1 208 ? -10.360 6.434 -1.573 1.00 94.88 208 CYS A C 1
ATOM 1675 O O . CYS A 1 208 ? -9.599 6.413 -2.541 1.00 94.88 208 CYS A O 1
ATOM 1677 N N . LEU A 1 209 ? -10.831 5.328 -0.989 1.00 94.06 209 LEU A N 1
ATOM 1678 C CA . LEU A 1 209 ? -10.569 3.976 -1.484 1.00 94.06 209 LEU A CA 1
ATOM 1679 C C . LEU A 1 209 ? -11.097 3.816 -2.911 1.00 94.06 209 LEU A C 1
ATOM 1681 O O . LEU A 1 209 ? -10.344 3.447 -3.814 1.00 94.06 209 LEU A O 1
ATOM 1685 N N . SER A 1 210 ? -12.365 4.161 -3.132 1.00 92.50 210 SER A N 1
ATOM 1686 C CA . SER A 1 210 ? -13.041 4.032 -4.424 1.00 92.50 210 SER A CA 1
ATOM 1687 C C . SER A 1 210 ? -12.376 4.893 -5.496 1.00 92.50 210 SER A C 1
ATOM 1689 O O . SER A 1 210 ? -12.022 4.394 -6.566 1.00 92.50 210 SER A O 1
ATOM 1691 N N . LYS A 1 211 ? -12.108 6.170 -5.193 1.00 90.50 211 LYS A N 1
ATOM 1692 C CA . LYS A 1 211 ? -11.399 7.086 -6.100 1.00 90.50 211 LYS A CA 1
ATOM 1693 C C . LYS A 1 211 ? -10.003 6.571 -6.437 1.00 90.50 211 LYS A C 1
ATOM 1695 O O . LYS A 1 211 ? -9.641 6.539 -7.610 1.00 90.50 211 LYS A O 1
ATOM 1700 N N . ALA A 1 212 ? -9.231 6.132 -5.442 1.00 92.31 212 ALA A N 1
ATOM 1701 C CA . ALA A 1 212 ? -7.892 5.601 -5.675 1.00 92.31 212 ALA A CA 1
ATOM 1702 C C . ALA A 1 212 ? -7.924 4.335 -6.539 1.00 92.31 212 ALA A C 1
ATOM 1704 O O . ALA A 1 212 ? -7.165 4.237 -7.502 1.00 92.31 212 ALA A O 1
ATOM 1705 N N . ARG A 1 213 ? -8.826 3.391 -6.236 1.00 89.88 213 ARG A N 1
ATOM 1706 C CA . ARG A 1 213 ? -9.023 2.150 -7.000 1.00 89.88 213 ARG A CA 1
ATOM 1707 C C . ARG A 1 213 ? -9.328 2.428 -8.464 1.00 89.88 213 ARG A C 1
ATOM 1709 O O . ARG A 1 213 ? -8.712 1.804 -9.328 1.00 89.88 213 ARG A O 1
ATOM 1716 N N . LEU A 1 214 ? -10.227 3.376 -8.723 1.00 84.50 214 LEU A N 1
ATOM 1717 C CA . LEU A 1 214 ? -10.609 3.775 -10.073 1.00 84.50 214 LEU A CA 1
ATOM 1718 C C . LEU A 1 214 ? -9.476 4.479 -10.818 1.00 84.50 214 LEU A C 1
ATOM 1720 O O . LEU A 1 214 ? -9.294 4.193 -11.991 1.00 84.50 214 LEU A O 1
ATOM 1724 N N . GLN A 1 215 ? -8.721 5.360 -10.155 1.00 83.81 215 GLN A N 1
ATOM 1725 C CA . GLN A 1 215 ? -7.757 6.245 -10.818 1.00 83.81 215 GLN A CA 1
ATOM 1726 C C . GLN A 1 215 ? -6.347 5.679 -10.992 1.00 83.81 215 GLN A C 1
ATOM 1728 O O . GLN A 1 215 ? -5.605 6.173 -11.833 1.00 83.81 215 GLN A O 1
ATOM 1733 N N . TYR A 1 216 ? -5.903 4.747 -10.152 1.00 87.56 216 TYR A N 1
ATOM 1734 C CA . TYR A 1 216 ? -4.526 4.240 -10.243 1.00 87.56 216 TYR A CA 1
ATOM 1735 C C . TYR A 1 216 ? -4.308 2.931 -9.494 1.00 87.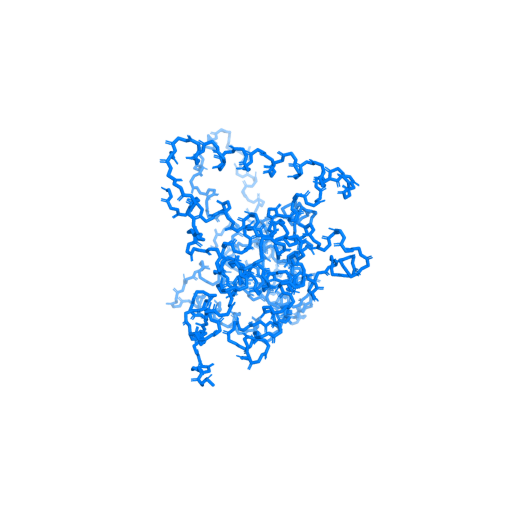56 216 TYR A C 1
ATOM 1737 O O . TYR A 1 216 ? -3.532 2.090 -9.945 1.00 87.56 216 TYR A O 1
ATOM 1745 N N . HIS A 1 217 ? -4.984 2.725 -8.360 1.00 91.38 217 HIS A N 1
ATOM 1746 C CA . HIS A 1 217 ? -4.589 1.670 -7.441 1.00 91.38 217 HIS A CA 1
ATOM 1747 C C . HIS A 1 217 ? -4.771 0.267 -8.034 1.00 91.38 217 HIS A C 1
ATOM 1749 O O . HIS A 1 217 ? -3.927 -0.592 -7.816 1.00 91.38 217 HIS A O 1
ATOM 1755 N N . ARG A 1 218 ? -5.785 0.047 -8.884 1.00 85.12 218 ARG A N 1
ATOM 1756 C CA . ARG A 1 218 ? -5.963 -1.221 -9.622 1.00 85.12 218 ARG A CA 1
ATOM 1757 C C . ARG A 1 218 ? -4.743 -1.638 -10.459 1.00 85.12 218 ARG A C 1
ATOM 1759 O O . ARG A 1 218 ? -4.535 -2.827 -10.662 1.00 85.12 218 ARG A O 1
ATOM 1766 N N . TYR A 1 219 ? -3.945 -0.677 -10.930 1.00 85.44 219 TYR A N 1
ATOM 1767 C CA . TYR A 1 219 ? -2.761 -0.918 -11.761 1.00 85.44 219 TYR A CA 1
ATOM 1768 C C . TYR A 1 219 ? -1.461 -0.953 -10.959 1.00 85.44 219 TYR A C 1
ATOM 1770 O O . TYR A 1 219 ? -0.433 -1.351 -11.494 1.00 85.44 219 TYR A O 1
ATOM 1778 N N . GLU A 1 220 ? -1.467 -0.516 -9.699 1.00 92.38 220 GLU A N 1
ATOM 1779 C CA . GLU A 1 220 ? -0.280 -0.560 -8.839 1.00 92.38 220 GLU A CA 1
ATOM 1780 C C . GLU A 1 220 ? -0.406 -1.593 -7.710 1.00 92.38 220 GLU A C 1
ATOM 1782 O O . GLU A 1 220 ? 0.617 -2.009 -7.191 1.00 92.38 220 GLU A O 1
ATOM 1787 N N . CYS A 1 221 ? -1.610 -2.048 -7.339 1.00 93.50 221 CYS A N 1
ATOM 1788 C CA . CYS A 1 221 ? -1.877 -2.858 -6.140 1.00 93.50 221 CYS A CA 1
ATOM 1789 C C . CYS A 1 221 ? -0.932 -4.060 -5.986 1.00 93.50 221 CYS A C 1
ATOM 1791 O O . CYS A 1 221 ? -0.375 -4.279 -4.917 1.00 93.50 221 CYS A O 1
ATOM 1793 N N . THR A 1 222 ? -0.709 -4.812 -7.060 1.00 92.56 222 THR A N 1
ATOM 1794 C CA . THR A 1 222 ? 0.141 -6.014 -7.081 1.00 92.56 222 THR A CA 1
ATOM 1795 C C . THR A 1 222 ? 1.640 -5.711 -7.109 1.00 92.56 222 THR A C 1
ATOM 1797 O O . THR A 1 222 ? 2.449 -6.554 -6.726 1.00 92.56 222 THR A O 1
ATOM 1800 N N . ILE A 1 223 ? 2.028 -4.512 -7.552 1.00 94.38 223 ILE A N 1
ATOM 1801 C CA . ILE A 1 223 ? 3.426 -4.136 -7.796 1.00 94.38 223 ILE A CA 1
ATOM 1802 C C . ILE A 1 223 ? 3.931 -3.019 -6.880 1.00 94.38 223 ILE A C 1
ATOM 1804 O O . ILE A 1 223 ? 5.132 -2.773 -6.843 1.00 94.38 223 ILE A O 1
ATOM 1808 N N . ILE A 1 224 ? 3.067 -2.355 -6.109 1.00 95.00 224 ILE A N 1
ATOM 1809 C CA . ILE A 1 224 ? 3.397 -1.146 -5.340 1.00 95.00 224 ILE A CA 1
ATOM 1810 C C . ILE A 1 224 ? 4.479 -1.402 -4.291 1.00 95.00 224 ILE A C 1
ATOM 1812 O O . ILE A 1 224 ? 5.362 -0.565 -4.104 1.00 95.00 224 ILE A O 1
ATOM 1816 N N . ARG A 1 225 ? 4.486 -2.586 -3.664 1.00 94.81 225 ARG A N 1
ATOM 1817 C CA . ARG A 1 225 ? 5.561 -2.987 -2.747 1.00 94.81 225 ARG A CA 1
ATOM 1818 C C . ARG A 1 225 ? 6.900 -3.114 -3.468 1.00 94.81 225 ARG A C 1
ATOM 1820 O O . ARG A 1 225 ? 7.921 -2.657 -2.962 1.00 94.81 225 ARG A O 1
ATOM 1827 N N . ASN A 1 226 ? 6.896 -3.692 -4.665 1.00 93.62 226 ASN A N 1
ATOM 1828 C CA . ASN A 1 226 ? 8.098 -3.822 -5.480 1.00 93.62 226 ASN A CA 1
ATOM 1829 C C . ASN A 1 226 ? 8.550 -2.448 -6.010 1.00 93.62 226 ASN A C 1
ATOM 1831 O O . ASN A 1 226 ? 9.744 -2.175 -6.014 1.00 93.62 226 ASN A O 1
ATOM 1835 N N . LEU A 1 227 ? 7.626 -1.542 -6.362 1.00 93.31 227 LEU A N 1
ATOM 1836 C CA . LEU A 1 227 ? 7.953 -0.170 -6.778 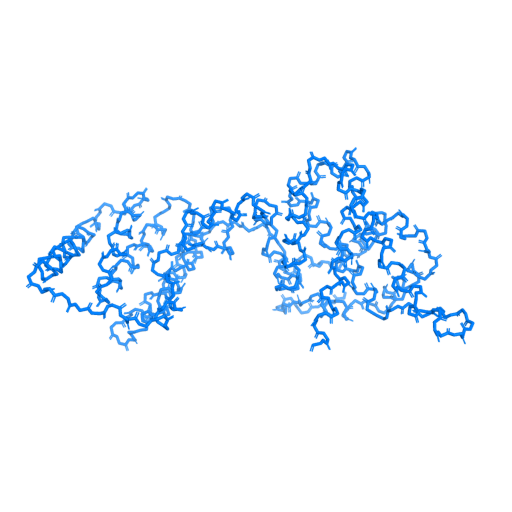1.00 93.31 227 LEU A CA 1
ATOM 1837 C C . LEU A 1 227 ? 8.618 0.597 -5.629 1.00 93.31 227 LEU A C 1
ATOM 1839 O O . LEU A 1 227 ? 9.665 1.220 -5.816 1.00 93.31 227 LEU A O 1
ATOM 1843 N N . TRP A 1 228 ? 8.062 0.474 -4.420 1.00 92.12 228 TRP A N 1
ATOM 1844 C CA . TRP A 1 228 ? 8.671 1.010 -3.205 1.00 92.12 228 TRP A CA 1
ATOM 1845 C C . TRP A 1 228 ? 10.068 0.430 -2.966 1.00 92.12 228 TRP A C 1
ATOM 1847 O O . TRP A 1 228 ? 11.006 1.155 -2.638 1.00 92.12 228 TRP A O 1
ATOM 1857 N N . ASN A 1 229 ? 10.233 -0.880 -3.149 1.00 89.44 229 ASN A N 1
ATOM 1858 C CA . ASN A 1 229 ? 11.522 -1.536 -2.973 1.00 89.44 229 ASN A CA 1
ATOM 1859 C C . ASN A 1 229 ? 12.555 -1.148 -4.038 1.00 89.44 229 ASN A C 1
ATOM 1861 O O . ASN A 1 229 ? 13.740 -1.111 -3.719 1.00 89.44 229 ASN A O 1
ATOM 1865 N N . LEU A 1 230 ? 12.115 -0.821 -5.253 1.00 89.12 230 LEU A N 1
ATOM 1866 C CA . LEU A 1 230 ? 12.976 -0.382 -6.343 1.00 89.12 230 LEU A CA 1
ATOM 1867 C C . LEU A 1 230 ? 13.542 1.020 -6.079 1.00 89.12 230 LEU A C 1
ATOM 1869 O O . LEU A 1 230 ? 14.759 1.201 -6.055 1.00 89.12 230 LEU A O 1
ATOM 1873 N N . SER A 1 231 ? 12.667 2.015 -5.886 1.00 88.31 231 SER A N 1
ATOM 1874 C CA . SER A 1 231 ? 13.088 3.419 -5.750 1.00 88.31 231 SER A CA 1
ATOM 1875 C C . SER A 1 231 ? 12.162 4.273 -4.873 1.00 88.31 231 SER A C 1
ATOM 1877 O O . SER A 1 231 ? 12.114 5.492 -5.024 1.00 88.31 231 SER A O 1
ATOM 1879 N N . GLY A 1 232 ? 11.414 3.660 -3.953 1.00 88.50 232 GLY A N 1
ATOM 1880 C CA . GLY A 1 232 ? 10.565 4.373 -2.997 1.00 88.50 232 GLY A CA 1
ATOM 1881 C C . GLY A 1 232 ? 9.437 5.171 -3.655 1.00 88.50 232 GLY A C 1
ATOM 1882 O O . GLY A 1 232 ? 8.813 4.724 -4.620 1.00 88.50 232 GLY A O 1
ATOM 1883 N N . VAL A 1 233 ? 9.182 6.372 -3.123 1.00 87.25 233 VAL A N 1
ATOM 1884 C CA . VAL A 1 233 ? 8.135 7.291 -3.609 1.00 87.25 233 VAL A CA 1
ATOM 1885 C C . VAL A 1 233 ? 8.328 7.635 -5.086 1.00 87.25 233 VAL A C 1
ATOM 1887 O O . VAL A 1 233 ? 7.343 7.753 -5.805 1.00 87.25 233 VAL A O 1
ATOM 1890 N N . TYR A 1 234 ? 9.571 7.731 -5.558 1.00 87.25 234 TYR A N 1
ATOM 1891 C CA . TYR A 1 234 ? 9.887 8.105 -6.934 1.00 87.25 234 TYR A CA 1
ATOM 1892 C C . TYR A 1 234 ? 9.248 7.161 -7.969 1.00 87.25 234 TYR A C 1
ATOM 1894 O O . TYR A 1 234 ? 8.477 7.599 -8.824 1.00 87.25 234 TYR A O 1
ATOM 1902 N N . ALA A 1 235 ? 9.474 5.849 -7.839 1.00 90.25 235 ALA A N 1
ATOM 1903 C CA . ALA A 1 235 ? 8.900 4.856 -8.752 1.00 90.25 235 ALA A CA 1
ATOM 1904 C C . ALA A 1 235 ? 7.364 4.789 -8.659 1.00 90.25 235 ALA A C 1
ATOM 1906 O O . ALA A 1 235 ? 6.690 4.603 -9.673 1.00 90.25 235 ALA A O 1
ATOM 1907 N N . ILE A 1 236 ? 6.802 4.978 -7.457 1.00 92.25 236 ILE A N 1
ATOM 1908 C CA . ILE A 1 236 ? 5.345 5.030 -7.256 1.00 92.25 236 ILE A CA 1
ATOM 1909 C C . ILE A 1 236 ? 4.748 6.252 -7.955 1.00 92.25 236 ILE A C 1
ATOM 1911 O O . ILE A 1 236 ? 3.730 6.124 -8.626 1.00 92.25 236 ILE A O 1
ATOM 1915 N N . THR A 1 237 ? 5.366 7.426 -7.829 1.00 90.19 237 THR A N 1
ATOM 1916 C CA . THR A 1 237 ? 4.874 8.666 -8.444 1.00 90.19 237 THR A CA 1
ATOM 1917 C C . THR A 1 237 ? 4.888 8.577 -9.967 1.00 90.19 237 THR A C 1
ATOM 1919 O O . THR A 1 237 ? 3.880 8.895 -10.601 1.00 90.19 237 THR A O 1
ATOM 1922 N N . VAL A 1 238 ? 5.981 8.072 -10.549 1.00 90.31 238 VAL A N 1
ATOM 1923 C CA . VAL A 1 238 ? 6.085 7.786 -11.990 1.00 90.31 238 VAL A CA 1
ATOM 1924 C C . VAL A 1 238 ? 4.945 6.869 -12.430 1.00 90.31 238 VAL A C 1
ATOM 1926 O O . VAL A 1 238 ? 4.158 7.233 -13.305 1.00 90.31 238 VAL A O 1
ATOM 1929 N N . TRP A 1 239 ? 4.802 5.706 -11.787 1.00 92.50 239 TRP A N 1
ATOM 1930 C CA . TRP A 1 239 ? 3.797 4.724 -12.189 1.00 92.50 239 TRP A CA 1
ATOM 1931 C C . TRP A 1 239 ? 2.366 5.230 -12.007 1.00 92.50 239 TRP A C 1
ATOM 1933 O O . TRP A 1 239 ? 1.529 5.064 -12.888 1.00 92.50 239 TRP A O 1
ATOM 1943 N N . ARG A 1 240 ? 2.080 5.917 -10.900 1.00 92.94 240 ARG A N 1
ATOM 1944 C CA . ARG A 1 240 ? 0.763 6.496 -10.626 1.00 92.94 240 ARG A CA 1
ATOM 1945 C C . ARG A 1 240 ? 0.379 7.566 -11.645 1.00 92.94 240 ARG A C 1
ATOM 1947 O O . ARG A 1 240 ? -0.797 7.679 -11.983 1.00 92.94 240 ARG A O 1
ATOM 1954 N N . THR A 1 241 ? 1.348 8.340 -12.131 1.00 89.44 241 THR A N 1
ATOM 1955 C CA . THR A 1 241 ? 1.125 9.353 -13.174 1.00 89.44 241 THR A CA 1
ATOM 1956 C C . THR A 1 241 ? 0.749 8.683 -14.490 1.00 89.44 241 THR A C 1
ATOM 1958 O O . THR A 1 241 ? -0.255 9.046 -15.098 1.00 89.44 241 THR A O 1
ATOM 1961 N N . ILE A 1 242 ? 1.478 7.629 -14.863 1.00 87.44 242 ILE A N 1
ATOM 1962 C CA . ILE A 1 242 ? 1.190 6.815 -16.049 1.00 87.44 242 ILE A CA 1
ATOM 1963 C C . ILE A 1 242 ? -0.180 6.137 -15.931 1.00 87.44 242 ILE A C 1
ATOM 1965 O O . ILE A 1 242 ? -0.983 6.230 -16.851 1.00 87.44 242 ILE A O 1
ATOM 1969 N N . ALA A 1 243 ? -0.490 5.515 -14.791 1.00 86.31 243 ALA A N 1
ATOM 1970 C CA . ALA A 1 243 ? -1.769 4.845 -14.559 1.00 86.31 243 ALA A CA 1
ATOM 1971 C C . ALA A 1 243 ? -2.961 5.807 -14.691 1.00 86.31 243 ALA A C 1
ATOM 1973 O O . ALA A 1 243 ? -3.966 5.463 -15.311 1.00 86.31 243 ALA A O 1
ATOM 1974 N N . LYS A 1 244 ? -2.830 7.032 -14.164 1.00 85.25 244 LYS A N 1
ATOM 1975 C CA . LYS A 1 244 ? -3.835 8.088 -14.343 1.00 85.25 244 LYS A CA 1
ATOM 1976 C C . LYS A 1 244 ? -3.942 8.534 -15.797 1.00 85.25 244 LYS A C 1
ATOM 1978 O O . LYS A 1 244 ? -5.053 8.715 -16.277 1.00 85.25 244 LYS A O 1
ATOM 1983 N N . ALA A 1 245 ? -2.815 8.701 -16.491 1.00 80.38 245 ALA A N 1
ATOM 1984 C CA . ALA A 1 245 ? -2.808 9.068 -17.902 1.00 80.38 245 ALA A CA 1
ATOM 1985 C C . ALA A 1 245 ? -3.539 8.013 -18.740 1.00 80.38 245 ALA A C 1
ATOM 1987 O O . ALA A 1 245 ? -4.471 8.370 -19.446 1.00 80.38 245 ALA A O 1
ATOM 1988 N N . ILE A 1 246 ? -3.211 6.725 -18.578 1.00 73.44 246 ILE A N 1
ATOM 1989 C CA . ILE A 1 246 ? -3.857 5.601 -19.284 1.00 73.44 246 ILE A CA 1
ATOM 1990 C C . ILE A 1 246 ? -5.387 5.647 -19.151 1.00 73.44 246 ILE A C 1
ATOM 1992 O O . ILE A 1 246 ? -6.094 5.364 -20.111 1.00 73.44 246 ILE A O 1
ATOM 1996 N N . LEU A 1 247 ? -5.907 6.019 -17.979 1.00 70.56 247 LEU A N 1
ATOM 1997 C CA . LEU A 1 247 ? -7.348 6.090 -17.724 1.00 70.56 247 LEU A CA 1
ATOM 1998 C C . LEU A 1 247 ? -8.038 7.340 -18.275 1.00 70.56 247 LEU A C 1
ATOM 2000 O O . LEU A 1 247 ? -9.255 7.329 -18.443 1.00 70.56 247 LEU A O 1
ATOM 2004 N N . SER A 1 248 ? -7.294 8.415 -18.521 1.00 69.50 248 SER A N 1
ATOM 2005 C CA . SER A 1 248 ? -7.848 9.669 -19.041 1.00 69.50 248 SER A CA 1
ATOM 2006 C C . SER A 1 248 ? -8.145 9.614 -20.541 1.00 69.50 248 SER A C 1
ATOM 2008 O O . SER A 1 248 ? -8.817 10.506 -21.053 1.00 69.50 248 SER A O 1
ATOM 2010 N N . PHE A 1 249 ? -7.673 8.586 -21.253 1.00 64.25 249 PHE A N 1
ATOM 2011 C CA . PHE A 1 249 ? -7.882 8.449 -22.692 1.00 64.25 249 PHE A CA 1
ATOM 2012 C C . PHE A 1 249 ? -8.939 7.396 -23.008 1.00 64.25 249 PHE A C 1
ATOM 2014 O O . PHE A 1 249 ? -8.931 6.289 -22.478 1.00 64.25 249 PHE A O 1
ATOM 2021 N N . GLN A 1 250 ? -9.846 7.748 -23.921 1.00 55.09 250 GLN A N 1
ATOM 2022 C CA . GLN A 1 250 ? -10.923 6.861 -24.367 1.00 55.09 250 GLN A CA 1
ATOM 2023 C C . GLN A 1 250 ? -10.403 5.667 -25.183 1.00 55.09 250 GLN A C 1
ATOM 2025 O O . GLN A 1 250 ? -11.048 4.623 -25.222 1.00 55.09 250 GLN A O 1
ATOM 2030 N N . ASN A 1 251 ? -9.247 5.812 -25.839 1.00 59.16 251 ASN A N 1
ATOM 2031 C CA . ASN A 1 251 ? -8.579 4.755 -26.591 1.00 59.16 251 ASN A CA 1
ATOM 2032 C C . ASN A 1 251 ? -7.065 5.027 -26.719 1.00 59.16 251 ASN A C 1
ATOM 2034 O O . ASN A 1 251 ? -6.582 6.131 -26.458 1.00 59.16 251 ASN A O 1
ATOM 2038 N N . LEU A 1 252 ? -6.324 3.996 -27.136 1.00 54.81 252 LEU A N 1
ATOM 2039 C CA . LEU A 1 252 ? -4.868 4.024 -27.319 1.00 54.81 252 LEU A CA 1
ATOM 2040 C C . LEU A 1 252 ? -4.405 5.068 -28.347 1.00 54.81 252 LEU A C 1
ATOM 2042 O O . LEU A 1 252 ? -3.326 5.631 -28.187 1.00 54.81 252 LEU A O 1
ATOM 2046 N N . GLN A 1 253 ? -5.221 5.355 -29.365 1.00 58.94 253 GLN A N 1
ATOM 2047 C CA . GLN A 1 253 ? -4.900 6.324 -30.413 1.00 58.94 253 GLN A CA 1
ATOM 2048 C C . GLN A 1 253 ? -4.916 7.760 -29.868 1.00 58.94 253 GLN A C 1
ATOM 2050 O O . GLN A 1 253 ? -3.944 8.486 -30.045 1.00 58.94 253 GLN A O 1
ATOM 2055 N N . ALA A 1 254 ? -5.942 8.129 -29.098 1.00 60.44 254 ALA A N 1
ATOM 2056 C CA . ALA A 1 254 ? -6.029 9.431 -28.436 1.00 60.44 254 ALA A CA 1
ATOM 2057 C C . ALA A 1 254 ? -4.894 9.643 -27.416 1.00 60.44 254 ALA A C 1
ATOM 2059 O O . ALA A 1 254 ? -4.367 10.747 -27.275 1.00 60.44 254 ALA A O 1
ATOM 2060 N N . MET A 1 255 ? -4.488 8.574 -26.722 1.00 60.22 255 MET A N 1
ATOM 2061 C CA . MET A 1 255 ? -3.330 8.604 -25.825 1.00 60.22 255 MET A CA 1
ATOM 2062 C C . MET A 1 255 ? -2.028 8.825 -26.599 1.00 60.22 255 MET A C 1
ATOM 2064 O O . MET A 1 255 ? -1.219 9.668 -26.214 1.00 60.22 255 MET A O 1
ATOM 2068 N N . LYS A 1 256 ? -1.831 8.082 -27.694 1.00 55.53 256 LYS A N 1
ATOM 2069 C CA . LYS A 1 256 ? -0.659 8.194 -28.563 1.00 55.53 256 LYS A CA 1
ATOM 2070 C C . LYS A 1 256 ? -0.541 9.598 -29.164 1.00 55.53 256 LYS A C 1
ATOM 2072 O O . LYS A 1 256 ? 0.525 10.186 -29.059 1.00 55.53 256 LYS A O 1
ATOM 2077 N N . GLU A 1 257 ? -1.626 10.165 -29.687 1.00 61.91 257 GLU A N 1
ATOM 2078 C CA . GLU A 1 257 ? -1.655 11.516 -30.273 1.00 61.91 257 GLU A CA 1
ATOM 2079 C C . GLU A 1 257 ? -1.330 12.612 -29.246 1.00 61.91 257 GLU A C 1
ATOM 2081 O O . GLU A 1 257 ? -0.502 13.488 -29.504 1.00 61.91 257 GLU A O 1
ATOM 2086 N N . TYR A 1 258 ? -1.913 12.539 -28.042 1.00 58.72 258 TYR A N 1
ATOM 2087 C CA . TYR A 1 258 ? -1.594 13.474 -26.959 1.00 58.72 258 TYR A CA 1
ATOM 2088 C C . TYR A 1 258 ? -0.120 13.387 -26.542 1.00 58.72 258 TYR A C 1
ATOM 2090 O O . TYR A 1 258 ? 0.533 14.403 -26.291 1.00 58.72 258 TYR A O 1
ATOM 2098 N N . LEU A 1 259 ? 0.428 12.174 -26.469 1.00 51.28 259 LEU A N 1
ATOM 2099 C CA . LEU A 1 259 ? 1.817 11.955 -26.076 1.00 51.28 259 LEU A CA 1
ATOM 2100 C C . LEU A 1 259 ? 2.803 12.329 -27.174 1.00 51.28 259 LEU A C 1
ATOM 2102 O O . LEU A 1 259 ? 3.836 12.894 -26.848 1.00 51.28 259 LEU A O 1
ATOM 2106 N N . GLU A 1 260 ? 2.498 12.087 -28.446 1.00 56.94 260 GLU A N 1
ATOM 2107 C CA . GLU A 1 260 ? 3.309 12.552 -29.575 1.00 56.94 260 GLU A CA 1
ATOM 2108 C C . GLU A 1 260 ? 3.380 14.082 -29.594 1.00 56.94 260 GLU A C 1
ATOM 2110 O O . GLU A 1 260 ? 4.474 14.630 -29.706 1.00 56.94 260 GLU A O 1
ATOM 2115 N N . MET A 1 261 ? 2.266 14.773 -29.334 1.00 53.94 261 MET A N 1
ATOM 2116 C CA . MET A 1 261 ? 2.246 16.229 -29.153 1.00 53.94 261 MET A CA 1
ATOM 2117 C C . MET A 1 261 ? 3.106 16.678 -27.954 1.00 53.94 261 MET A C 1
ATOM 2119 O O . MET A 1 261 ? 3.871 17.639 -28.047 1.00 53.94 261 MET A O 1
ATOM 2123 N N . THR A 1 262 ? 3.030 15.966 -26.825 1.00 48.16 262 THR A N 1
ATOM 2124 C CA . THR A 1 262 ? 3.785 16.300 -25.599 1.00 48.16 262 THR A CA 1
ATOM 2125 C C . THR A 1 262 ? 5.286 15.983 -25.728 1.00 48.16 262 THR A C 1
ATOM 2127 O O . THR A 1 262 ? 6.137 16.701 -25.203 1.00 48.16 262 THR A O 1
ATOM 2130 N N . LEU A 1 263 ? 5.638 14.917 -26.450 1.00 50.47 263 LEU A N 1
ATOM 2131 C CA . LEU A 1 263 ? 7.011 14.520 -26.767 1.00 50.47 263 LEU A CA 1
ATOM 2132 C C . LEU A 1 263 ? 7.634 15.459 -27.806 1.00 50.47 263 LEU A C 1
ATOM 2134 O O . LEU A 1 263 ? 8.802 15.808 -27.656 1.00 50.47 263 LEU A O 1
ATOM 2138 N N . GLN A 1 264 ? 6.868 15.920 -28.801 1.00 50.28 264 GLN A N 1
ATOM 2139 C CA . GLN A 1 264 ? 7.307 16.937 -29.761 1.00 50.28 264 GLN A CA 1
ATOM 2140 C C . GLN A 1 264 ? 7.605 18.273 -29.074 1.00 50.28 264 GLN A C 1
ATOM 2142 O O . GLN A 1 264 ? 8.636 18.874 -29.356 1.00 50.28 264 GLN A O 1
ATOM 2147 N N . LEU A 1 265 ? 6.778 18.708 -28.117 1.00 44.62 265 LEU A N 1
ATOM 2148 C CA . LEU A 1 265 ? 7.052 19.909 -27.315 1.00 44.62 265 LEU A CA 1
ATOM 2149 C C . LEU A 1 265 ? 8.370 19.798 -26.530 1.00 44.62 265 LEU A C 1
ATOM 2151 O O . LEU A 1 265 ? 9.143 20.751 -26.494 1.00 44.62 265 LEU A O 1
ATOM 2155 N N . ASN A 1 266 ? 8.671 18.628 -25.959 1.00 45.09 266 ASN A N 1
ATOM 2156 C CA . ASN A 1 266 ? 9.922 18.416 -25.225 1.00 45.09 266 ASN A CA 1
ATOM 2157 C C . ASN A 1 266 ? 11.143 18.279 -26.144 1.00 45.09 266 ASN A C 1
ATOM 2159 O O . ASN A 1 266 ? 12.188 18.841 -25.838 1.00 45.09 266 ASN A O 1
ATOM 2163 N N . GLN A 1 267 ? 11.013 17.612 -27.296 1.00 48.19 267 GLN A N 1
ATOM 2164 C CA . GLN A 1 267 ? 12.072 17.585 -28.310 1.00 48.19 267 GLN A CA 1
ATOM 2165 C C . GLN A 1 267 ? 12.355 18.986 -28.859 1.00 48.19 267 GLN A C 1
ATOM 2167 O O . GLN A 1 267 ? 13.512 19.327 -29.070 1.00 48.19 267 GLN A O 1
ATOM 2172 N N . LEU A 1 268 ? 11.333 19.827 -29.035 1.00 39.09 268 LEU A N 1
ATOM 2173 C CA . LEU A 1 268 ? 11.505 21.231 -29.413 1.00 39.09 268 LEU A CA 1
ATOM 2174 C C . LEU A 1 268 ? 12.176 22.053 -28.302 1.00 39.09 268 LEU A C 1
ATOM 2176 O O . LEU A 1 268 ? 13.013 22.891 -28.620 1.00 39.09 268 LEU A O 1
ATOM 2180 N N . CYS A 1 269 ? 11.887 21.793 -27.022 1.00 40.91 269 CYS A N 1
ATOM 2181 C CA . CYS A 1 269 ? 12.605 22.407 -25.898 1.00 40.91 269 CYS A CA 1
ATOM 2182 C C . CYS A 1 269 ? 14.079 21.969 -25.831 1.00 40.91 269 CYS A C 1
ATOM 2184 O O . CYS A 1 269 ? 14.949 22.816 -25.638 1.00 40.91 269 CYS A O 1
ATOM 2186 N N . ASP A 1 270 ? 14.378 20.686 -26.056 1.00 38.28 270 ASP A N 1
ATOM 2187 C CA . ASP A 1 270 ? 15.752 20.170 -26.127 1.00 38.28 270 ASP A CA 1
ATOM 2188 C C . ASP A 1 270 ? 16.503 20.728 -27.348 1.00 38.28 270 ASP A C 1
ATOM 2190 O O . ASP A 1 270 ? 17.682 21.075 -27.258 1.00 38.28 270 ASP A O 1
ATOM 2194 N N . ILE A 1 271 ? 15.832 20.864 -28.497 1.00 41.19 271 ILE A N 1
ATOM 2195 C CA . ILE A 1 271 ? 16.400 21.479 -29.704 1.00 41.19 271 ILE A CA 1
ATOM 2196 C C . ILE A 1 271 ? 16.618 22.982 -29.494 1.00 41.19 271 ILE A C 1
ATOM 2198 O O . ILE A 1 271 ? 17.669 23.478 -29.881 1.00 41.19 271 ILE A O 1
ATOM 2202 N N . ALA A 1 272 ? 15.701 23.700 -28.840 1.00 33.88 272 ALA A N 1
ATOM 2203 C CA . ALA A 1 272 ? 15.846 25.127 -28.540 1.00 33.88 272 ALA A CA 1
ATOM 2204 C C . ALA A 1 272 ? 16.950 25.406 -27.502 1.00 33.88 272 ALA A C 1
ATOM 2206 O O . ALA A 1 272 ? 17.700 26.375 -27.632 1.00 33.88 272 ALA A O 1
ATOM 2207 N N . ALA A 1 273 ? 17.108 24.531 -26.503 1.00 37.88 273 ALA A N 1
ATOM 2208 C CA . ALA A 1 273 ? 18.220 24.588 -25.555 1.00 37.88 273 ALA A CA 1
ATOM 2209 C C . ALA A 1 273 ? 19.570 24.296 -26.237 1.00 37.88 273 ALA A C 1
ATOM 2211 O O . ALA A 1 273 ? 20.582 24.916 -25.907 1.00 37.88 273 ALA A O 1
ATOM 2212 N N . ASN A 1 274 ? 19.583 23.398 -27.227 1.00 40.06 274 ASN A N 1
ATOM 2213 C CA . ASN A 1 274 ? 20.775 23.074 -28.011 1.00 40.06 274 ASN A CA 1
ATOM 2214 C C . ASN A 1 274 ? 21.063 24.083 -29.140 1.00 40.06 274 ASN A C 1
ATOM 2216 O O . ASN A 1 274 ? 22.224 24.257 -29.503 1.00 40.06 274 ASN A O 1
ATOM 2220 N N . SER A 1 275 ? 20.066 24.797 -29.675 1.00 38.09 275 SER A N 1
ATOM 2221 C CA . SER A 1 275 ? 20.259 25.770 -30.763 1.00 38.09 275 SER A CA 1
ATOM 2222 C C . SER A 1 275 ? 20.907 27.078 -30.301 1.00 38.09 275 SER A C 1
ATOM 2224 O O . SER A 1 275 ? 21.450 27.810 -31.122 1.00 38.09 275 SER A O 1
ATOM 2226 N N . LEU A 1 276 ? 20.889 27.370 -28.996 1.00 40.19 276 LEU A N 1
ATOM 2227 C CA . LEU A 1 276 ? 21.652 28.470 -28.389 1.00 40.19 276 LEU A CA 1
ATOM 2228 C C . LEU A 1 276 ? 23.122 28.103 -28.113 1.00 40.19 276 LEU A C 1
ATOM 2230 O O . LEU A 1 276 ? 23.924 28.979 -27.794 1.00 40.19 276 LEU A O 1
ATOM 2234 N N . ALA A 1 277 ? 23.499 26.832 -28.268 1.00 37.66 277 ALA A N 1
ATOM 2235 C CA . ALA A 1 277 ? 24.860 26.344 -28.088 1.00 37.66 277 ALA A CA 1
ATOM 2236 C C . ALA A 1 277 ? 25.415 25.824 -29.423 1.00 37.66 277 ALA A C 1
ATOM 2238 O O . ALA A 1 277 ? 25.463 24.620 -29.669 1.00 37.66 277 ALA A O 1
ATOM 2239 N N . LEU A 1 278 ? 25.877 26.736 -30.285 1.00 36.31 278 LEU A N 1
ATOM 2240 C CA . LEU A 1 278 ? 26.681 26.403 -31.466 1.00 36.31 278 LEU A CA 1
ATOM 2241 C C . LEU A 1 278 ? 27.988 25.709 -31.035 1.00 36.31 278 LEU A C 1
ATOM 2243 O O . LEU A 1 278 ? 29.017 26.351 -30.845 1.00 36.31 278 LEU A O 1
ATOM 2247 N N . THR A 1 279 ? 27.954 24.384 -30.875 1.00 33.97 279 THR A N 1
ATOM 2248 C CA . THR A 1 279 ? 29.148 23.533 -30.809 1.00 33.97 279 THR A CA 1
ATOM 2249 C C . THR A 1 279 ? 28.931 22.244 -31.608 1.00 33.97 279 THR A C 1
ATOM 2251 O O . THR A 1 279 ? 27.814 21.725 -31.641 1.00 33.97 279 THR A O 1
ATOM 2254 N N . PRO A 1 280 ? 29.970 21.714 -32.278 1.00 34.47 280 PRO A N 1
ATOM 2255 C CA . PRO A 1 280 ? 29.837 20.572 -33.173 1.00 34.47 280 PRO A CA 1
ATOM 2256 C C . PRO A 1 280 ? 29.578 19.295 -32.364 1.00 34.47 280 PRO A C 1
ATOM 2258 O O . PRO A 1 280 ? 30.308 19.006 -31.420 1.00 34.47 280 PRO A O 1
ATOM 2261 N N . TYR A 1 281 ? 28.543 18.542 -32.744 1.00 37.09 281 TYR A N 1
ATOM 2262 C CA . TYR A 1 281 ? 28.334 17.115 -32.453 1.00 37.09 281 TYR A CA 1
ATOM 2263 C C . TYR A 1 281 ? 28.779 16.639 -31.049 1.00 37.09 281 TYR A C 1
ATOM 2265 O O . TYR A 1 281 ? 29.764 15.917 -30.890 1.00 37.09 281 TYR A O 1
ATOM 2273 N N . ARG A 1 282 ? 28.040 17.006 -29.991 1.00 41.38 282 ARG A N 1
ATOM 2274 C CA . ARG A 1 282 ? 28.254 16.411 -28.660 1.00 41.38 282 ARG A CA 1
ATOM 2275 C C . ARG A 1 282 ? 27.635 15.016 -28.581 1.00 41.38 282 ARG A C 1
ATOM 2277 O O . ARG A 1 282 ? 26.452 14.854 -28.313 1.00 41.38 282 ARG A O 1
ATOM 2284 N N . THR A 1 283 ? 28.494 14.009 -28.647 1.00 44.31 283 THR A N 1
ATOM 2285 C CA . THR A 1 283 ? 28.294 12.616 -28.206 1.00 44.31 283 THR A CA 1
ATOM 2286 C C . THR A 1 283 ? 28.072 12.462 -26.683 1.00 44.31 283 THR A C 1
ATOM 2288 O O . THR A 1 283 ? 28.401 11.423 -26.106 1.00 44.31 283 THR A O 1
ATOM 2291 N N . ASN A 1 284 ? 27.553 13.481 -25.987 1.00 53.19 284 ASN A N 1
ATOM 2292 C CA . ASN A 1 284 ? 27.374 13.459 -24.532 1.00 53.19 284 ASN A CA 1
ATOM 2293 C C . ASN A 1 284 ? 25.982 12.941 -24.169 1.00 53.19 284 ASN A C 1
ATOM 2295 O O . ASN A 1 284 ? 25.060 13.709 -23.906 1.00 53.19 284 ASN A O 1
ATOM 2299 N N . ILE A 1 285 ? 25.855 11.615 -24.117 1.00 57.12 285 ILE A N 1
ATOM 2300 C CA . ILE A 1 285 ? 24.722 10.953 -23.465 1.00 57.12 285 ILE A CA 1
ATOM 2301 C C . ILE A 1 285 ? 24.600 11.509 -22.045 1.00 57.12 285 ILE A C 1
ATOM 2303 O O . ILE A 1 285 ? 25.587 11.531 -21.306 1.00 57.12 285 ILE A O 1
ATOM 2307 N N . ASN A 1 286 ? 23.395 11.939 -21.655 1.00 67.62 286 ASN A N 1
ATOM 2308 C CA . ASN A 1 286 ? 23.119 12.364 -20.285 1.00 67.62 286 ASN A CA 1
ATOM 2309 C C . ASN A 1 286 ? 23.612 11.265 -19.318 1.00 67.62 286 ASN A C 1
ATOM 2311 O O . ASN A 1 286 ? 23.123 10.137 -19.407 1.00 67.62 286 ASN A O 1
ATOM 2315 N N . PRO A 1 287 ? 24.538 11.552 -18.381 1.00 69.06 287 PRO A N 1
ATOM 2316 C CA . PRO A 1 287 ? 25.098 10.539 -17.483 1.00 69.06 287 PRO A CA 1
ATOM 2317 C C . PRO A 1 287 ? 24.049 9.795 -16.642 1.00 69.06 287 PRO A C 1
ATOM 2319 O O . PRO A 1 287 ? 24.312 8.699 -16.151 1.00 69.06 287 PRO A O 1
ATOM 2322 N N . ALA A 1 288 ? 22.852 10.370 -16.481 1.00 73.56 288 ALA A N 1
ATOM 2323 C CA . ALA A 1 288 ? 21.727 9.735 -15.804 1.00 73.56 288 ALA A CA 1
ATOM 2324 C C . ALA A 1 288 ? 20.930 8.761 -16.695 1.00 73.56 288 ALA A C 1
ATOM 2326 O O . ALA A 1 288 ? 20.242 7.890 -16.160 1.00 73.56 288 ALA A O 1
ATOM 2327 N N . LEU A 1 289 ? 21.012 8.869 -18.028 1.00 77.75 289 LEU A N 1
ATOM 2328 C CA . LEU A 1 289 ? 20.218 8.069 -18.969 1.00 77.75 289 LEU A CA 1
ATOM 2329 C C . LEU A 1 289 ? 20.422 6.552 -18.804 1.00 77.75 289 LEU A C 1
ATOM 2331 O O . LEU A 1 289 ? 19.415 5.842 -18.768 1.00 77.75 289 LEU A O 1
ATOM 2335 N N . PRO A 1 290 ? 21.651 6.023 -18.629 1.00 82.12 290 PRO A N 1
ATOM 2336 C CA . PRO A 1 290 ? 21.849 4.594 -18.388 1.00 82.12 290 PRO A CA 1
ATOM 2337 C C . PRO A 1 290 ? 21.109 4.089 -17.146 1.00 82.12 290 PRO A C 1
ATOM 2339 O O . PRO A 1 290 ? 20.395 3.089 -17.203 1.00 82.12 290 PRO A O 1
ATOM 2342 N N . PHE A 1 291 ? 21.194 4.828 -16.038 1.00 84.06 291 PHE A N 1
ATOM 2343 C CA . PHE A 1 291 ? 20.498 4.469 -14.804 1.00 84.06 291 PHE A CA 1
ATOM 2344 C C . PHE A 1 291 ? 18.971 4.550 -14.950 1.00 84.06 291 PHE A C 1
ATOM 2346 O O . PHE A 1 291 ? 18.256 3.663 -14.487 1.00 84.06 291 PHE A O 1
ATOM 2353 N N . ARG A 1 292 ? 18.455 5.581 -15.632 1.00 84.19 292 ARG A N 1
ATOM 2354 C CA . ARG A 1 292 ? 17.013 5.723 -15.894 1.00 84.19 292 ARG A CA 1
ATOM 2355 C C . ARG A 1 292 ? 16.489 4.623 -16.816 1.00 84.19 292 ARG A C 1
ATOM 2357 O O . ARG A 1 292 ? 15.418 4.089 -16.562 1.00 84.19 292 ARG A O 1
ATOM 2364 N N . THR A 1 293 ? 17.259 4.231 -17.828 1.00 85.56 293 THR A N 1
ATOM 2365 C CA . THR A 1 293 ? 16.918 3.111 -18.722 1.00 85.56 293 THR A CA 1
ATOM 2366 C C . THR A 1 293 ? 16.896 1.790 -17.952 1.00 85.56 293 THR A C 1
ATOM 2368 O O . THR A 1 293 ? 15.971 0.998 -18.106 1.00 85.56 293 THR A O 1
ATOM 2371 N N . PHE A 1 294 ? 17.866 1.582 -17.059 1.00 87.62 294 PHE A N 1
ATOM 2372 C CA . PHE A 1 294 ? 17.885 0.441 -16.144 1.00 87.62 294 PHE A CA 1
ATOM 2373 C C . PHE A 1 294 ? 16.632 0.392 -15.251 1.00 87.62 294 PHE A C 1
ATOM 2375 O O . PHE A 1 294 ? 15.979 -0.649 -15.167 1.00 87.62 294 PHE A O 1
ATOM 2382 N N . LEU A 1 295 ? 16.247 1.517 -14.637 1.00 89.06 295 LEU A N 1
ATOM 2383 C CA . LEU A 1 295 ? 15.005 1.621 -13.863 1.00 89.06 295 LEU A CA 1
ATOM 2384 C C . LEU A 1 295 ? 13.768 1.334 -14.720 1.00 89.06 295 LEU A C 1
ATOM 2386 O O . LEU A 1 295 ? 12.890 0.581 -14.296 1.00 89.06 295 LEU A O 1
ATOM 2390 N N . ALA A 1 296 ? 13.715 1.909 -15.923 1.00 90.75 296 ALA A N 1
ATOM 2391 C CA . ALA A 1 296 ? 12.597 1.760 -16.841 1.00 90.75 296 ALA A CA 1
ATOM 2392 C C . ALA A 1 296 ? 12.386 0.300 -17.249 1.00 90.75 296 ALA A C 1
ATOM 2394 O O . ALA A 1 296 ? 11.253 -0.172 -17.227 1.00 90.75 296 ALA A O 1
ATOM 2395 N N . ALA A 1 297 ? 13.466 -0.431 -17.539 1.00 90.75 297 ALA A N 1
ATOM 2396 C CA . ALA A 1 297 ? 13.408 -1.848 -17.885 1.00 90.75 297 ALA A CA 1
ATOM 2397 C C . ALA A 1 297 ? 12.845 -2.707 -16.739 1.00 90.75 297 ALA A C 1
ATOM 2399 O O . ALA A 1 297 ? 12.006 -3.578 -16.971 1.00 90.75 297 ALA A O 1
ATOM 2400 N N . ILE A 1 298 ? 13.249 -2.440 -15.489 1.00 91.94 298 ILE A N 1
ATOM 2401 C CA . ILE A 1 298 ? 12.721 -3.167 -14.324 1.00 91.94 298 ILE A CA 1
ATOM 2402 C C . ILE A 1 298 ? 11.241 -2.835 -14.100 1.00 91.94 298 ILE A C 1
ATOM 2404 O O . ILE A 1 298 ? 10.431 -3.744 -13.918 1.00 91.94 298 ILE A O 1
ATOM 2408 N N . MET A 1 299 ? 10.875 -1.548 -14.134 1.00 93.12 299 MET A N 1
ATOM 2409 C CA . MET A 1 299 ? 9.482 -1.116 -13.975 1.00 93.12 299 MET A CA 1
ATOM 2410 C C . MET A 1 299 ? 8.586 -1.698 -15.068 1.00 93.12 299 MET A C 1
ATOM 2412 O O . MET A 1 299 ? 7.516 -2.215 -14.765 1.00 93.12 299 MET A O 1
ATOM 2416 N N . HIS A 1 300 ? 9.035 -1.662 -16.323 1.00 93.12 300 HIS A N 1
ATOM 2417 C CA . HIS A 1 300 ? 8.318 -2.227 -17.463 1.00 93.12 300 HIS A CA 1
ATOM 2418 C C . HIS A 1 300 ? 8.040 -3.713 -17.262 1.00 93.12 300 HIS A C 1
ATOM 2420 O O . HIS A 1 300 ? 6.882 -4.122 -17.336 1.00 93.12 300 HIS A O 1
ATOM 2426 N N . ARG A 1 301 ? 9.054 -4.501 -16.886 1.00 92.19 301 ARG A N 1
ATOM 2427 C CA . ARG A 1 301 ? 8.837 -5.917 -16.586 1.00 92.19 301 ARG A CA 1
ATOM 2428 C C . ARG A 1 301 ? 7.825 -6.123 -15.463 1.00 92.19 301 ARG A C 1
ATOM 2430 O O . ARG A 1 301 ? 6.932 -6.950 -15.599 1.00 92.19 301 ARG A O 1
ATOM 2437 N N . MET A 1 302 ? 7.939 -5.376 -14.366 1.00 91.62 302 MET A N 1
ATOM 2438 C CA . MET A 1 302 ? 6.998 -5.498 -13.248 1.00 91.62 302 MET A CA 1
ATOM 2439 C C . MET A 1 302 ? 5.553 -5.246 -13.683 1.00 91.62 302 MET A C 1
ATOM 2441 O O . MET A 1 302 ? 4.644 -5.916 -13.202 1.00 91.62 302 MET A O 1
ATOM 2445 N N . VAL A 1 303 ? 5.339 -4.293 -14.589 1.00 90.31 303 VAL A N 1
ATOM 2446 C CA . VAL A 1 303 ? 4.014 -4.001 -15.141 1.00 90.31 303 VAL A CA 1
ATOM 2447 C C . VAL A 1 303 ? 3.513 -5.160 -15.995 1.00 90.31 303 VAL A C 1
ATOM 2449 O O . VAL A 1 303 ? 2.353 -5.549 -15.844 1.00 90.31 303 VAL A O 1
ATOM 2452 N N . LEU A 1 304 ? 4.372 -5.720 -16.851 1.00 89.69 304 LEU A N 1
ATOM 2453 C CA . LEU A 1 304 ? 4.017 -6.861 -17.692 1.00 89.69 304 LEU A CA 1
ATOM 2454 C C . LEU A 1 304 ? 3.647 -8.096 -16.865 1.00 89.69 304 LEU A C 1
ATOM 2456 O O . LEU A 1 304 ? 2.632 -8.731 -17.131 1.00 89.69 304 LEU A O 1
ATOM 2460 N N . ASP A 1 305 ? 4.432 -8.412 -15.842 1.00 89.25 305 ASP A N 1
ATOM 2461 C CA . ASP A 1 305 ? 4.246 -9.645 -15.075 1.00 89.25 305 ASP A CA 1
ATOM 2462 C C . ASP A 1 305 ? 3.181 -9.493 -13.979 1.00 89.25 305 ASP A C 1
ATOM 2464 O O . ASP A 1 305 ? 2.535 -10.459 -13.577 1.00 89.25 305 ASP A O 1
ATOM 2468 N N . GLY A 1 306 ? 3.023 -8.279 -13.447 1.00 86.50 306 GLY A N 1
ATOM 2469 C CA . GLY A 1 306 ? 2.252 -8.033 -12.234 1.00 86.50 306 GLY A CA 1
ATOM 2470 C C . GLY A 1 306 ? 0.889 -7.397 -12.458 1.00 86.50 306 GLY A C 1
ATOM 2471 O O . GLY A 1 306 ? 0.090 -7.372 -11.524 1.00 86.50 306 GLY A O 1
ATOM 2472 N N . THR A 1 307 ? 0.596 -6.852 -13.639 1.00 85.75 307 THR A N 1
ATOM 2473 C CA . THR A 1 307 ? -0.626 -6.064 -13.849 1.00 85.75 307 THR A CA 1
ATOM 2474 C C . THR A 1 307 ? -1.470 -6.599 -14.989 1.00 85.75 307 THR A C 1
ATOM 2476 O O . THR A 1 307 ? -0.998 -7.268 -15.904 1.00 85.75 307 THR A O 1
ATOM 2479 N N . GLN A 1 308 ? -2.738 -6.198 -14.987 1.00 79.75 308 GLN A N 1
ATOM 2480 C CA . GLN A 1 308 ? -3.651 -6.478 -16.087 1.00 79.75 308 GLN A CA 1
ATOM 2481 C C . GLN A 1 308 ? -3.204 -5.897 -17.439 1.00 79.75 308 GLN A C 1
ATOM 2483 O O . GLN A 1 308 ? -3.795 -6.276 -18.436 1.00 79.75 308 GLN A O 1
ATOM 2488 N N . LEU A 1 309 ? -2.213 -4.992 -17.498 1.00 78.81 309 LEU A N 1
ATOM 2489 C CA . LEU A 1 309 ? -1.687 -4.431 -18.753 1.00 78.81 309 LEU A CA 1
ATOM 2490 C C . LEU A 1 309 ? -0.752 -5.398 -19.490 1.00 78.81 309 LEU A C 1
ATOM 2492 O O . LEU A 1 309 ? -0.567 -5.248 -20.696 1.00 78.81 309 LEU A O 1
ATOM 2496 N N . GLY A 1 310 ? -0.188 -6.385 -18.790 1.00 81.62 310 GLY A N 1
ATOM 2497 C CA . GLY A 1 310 ? 0.764 -7.337 -19.355 1.00 81.62 310 GLY A CA 1
ATOM 2498 C C . GLY A 1 310 ? 0.247 -8.082 -20.577 1.00 81.62 310 GLY A C 1
ATOM 2499 O O . GLY A 1 310 ? 0.844 -7.939 -21.643 1.00 81.62 310 GLY A O 1
ATOM 2500 N N . PRO A 1 311 ? -0.885 -8.803 -20.474 1.00 79.12 311 PRO A N 1
ATOM 2501 C CA . PRO A 1 311 ? -1.472 -9.489 -21.619 1.00 79.12 311 PRO A CA 1
ATOM 2502 C C . PRO A 1 311 ? -1.724 -8.552 -22.807 1.00 79.12 311 PRO A C 1
ATOM 2504 O O . PRO A 1 311 ? -1.373 -8.897 -23.929 1.00 79.12 311 PRO A O 1
ATOM 2507 N N . PHE A 1 312 ? -2.237 -7.337 -22.579 1.00 75.50 312 PHE A N 1
ATOM 2508 C CA . PHE A 1 312 ? -2.458 -6.369 -23.663 1.00 75.50 312 PHE A CA 1
ATOM 2509 C C . PHE A 1 312 ? -1.154 -5.962 -24.357 1.00 75.50 312 PHE A C 1
ATOM 2511 O O . PHE A 1 312 ? -1.108 -5.925 -25.579 1.00 75.50 312 PHE A O 1
ATOM 2518 N N . CYS A 1 313 ? -0.075 -5.737 -23.604 1.00 80.88 313 CYS A N 1
ATOM 2519 C CA . CYS A 1 313 ? 1.237 -5.410 -24.171 1.00 80.88 313 CYS A CA 1
ATOM 2520 C C . CYS A 1 313 ? 1.889 -6.593 -24.912 1.00 80.88 313 CYS A C 1
ATOM 2522 O O . CYS A 1 313 ? 2.769 -6.384 -25.745 1.00 80.88 313 CYS A O 1
ATOM 2524 N N . VAL A 1 314 ? 1.498 -7.836 -24.613 1.00 78.31 314 VAL A N 1
ATOM 2525 C CA . VAL A 1 314 ? 1.946 -9.015 -25.372 1.00 78.31 314 VAL A CA 1
ATOM 2526 C C . VAL A 1 314 ? 1.249 -9.080 -26.733 1.00 78.31 314 VAL A C 1
ATOM 2528 O O . VAL A 1 314 ? 1.901 -9.387 -27.728 1.00 78.31 314 VAL A O 1
ATOM 2531 N N . TYR A 1 315 ? -0.049 -8.768 -26.790 1.00 78.44 315 TYR A N 1
ATOM 2532 C CA . TYR A 1 315 ? -0.828 -8.810 -28.033 1.00 78.44 315 TYR A CA 1
ATOM 2533 C C . TYR A 1 315 ? -0.695 -7.546 -28.897 1.00 78.44 315 TYR A C 1
ATOM 2535 O O . TYR A 1 315 ? -0.872 -7.632 -30.110 1.00 78.44 315 TYR A O 1
ATOM 2543 N N . ASP A 1 316 ? -0.367 -6.393 -28.304 1.00 78.00 316 ASP A N 1
ATOM 2544 C CA . ASP A 1 316 ? -0.218 -5.107 -28.993 1.00 78.00 316 ASP A CA 1
ATOM 2545 C C . ASP A 1 316 ? 1.211 -4.536 -28.826 1.00 78.00 316 ASP A C 1
ATOM 2547 O O . ASP A 1 316 ? 1.534 -3.902 -27.808 1.00 78.00 316 ASP A O 1
ATOM 2551 N N . PRO A 1 317 ? 2.086 -4.710 -29.839 1.00 81.38 317 PRO A N 1
ATOM 2552 C CA . PRO A 1 317 ? 3.439 -4.158 -29.833 1.00 81.38 317 PRO A CA 1
ATOM 2553 C C . PRO A 1 317 ? 3.495 -2.627 -29.736 1.00 81.38 317 PRO A C 1
ATOM 2555 O O . PRO A 1 317 ? 4.456 -2.088 -29.180 1.00 81.38 317 PRO A O 1
ATOM 2558 N N . ALA A 1 318 ? 2.488 -1.912 -30.252 1.00 75.88 318 ALA A N 1
ATOM 2559 C CA . ALA A 1 318 ? 2.440 -0.455 -30.176 1.00 75.88 318 ALA A CA 1
ATOM 2560 C C . ALA A 1 318 ? 2.154 0.000 -28.741 1.00 75.88 318 ALA A C 1
ATOM 2562 O O . ALA A 1 318 ? 2.825 0.907 -28.245 1.00 75.88 318 ALA A O 1
ATOM 2563 N N . MET A 1 319 ? 1.239 -0.678 -28.043 1.00 76.56 319 MET A N 1
ATOM 2564 C CA . MET A 1 319 ? 0.974 -0.438 -26.623 1.00 76.56 319 MET A CA 1
ATOM 2565 C C . MET A 1 319 ? 2.197 -0.749 -25.752 1.00 76.56 319 MET A C 1
ATOM 2567 O O . MET A 1 319 ? 2.526 0.017 -24.845 1.00 76.56 319 MET A O 1
ATOM 2571 N N . ASN A 1 320 ? 2.908 -1.838 -26.048 1.00 82.94 320 ASN A N 1
ATOM 2572 C CA . ASN A 1 320 ? 4.134 -2.202 -25.339 1.00 82.94 320 ASN A CA 1
ATOM 2573 C C . ASN A 1 320 ? 5.223 -1.128 -25.493 1.00 82.94 320 ASN A C 1
ATOM 2575 O O . ASN A 1 320 ? 5.832 -0.693 -24.514 1.00 82.94 320 ASN A O 1
ATOM 2579 N N . ARG A 1 321 ? 5.420 -0.643 -26.725 1.00 82.19 321 ARG A N 1
ATOM 2580 C CA . ARG A 1 321 ? 6.346 0.456 -27.015 1.00 82.19 321 ARG A CA 1
ATOM 2581 C C . ARG A 1 321 ? 5.934 1.741 -26.298 1.00 82.19 321 ARG A C 1
ATOM 2583 O O . ARG A 1 321 ? 6.772 2.359 -25.647 1.00 82.19 321 ARG A O 1
ATOM 2590 N N . LEU A 1 322 ? 4.651 2.094 -26.345 1.00 78.31 322 LEU A N 1
ATOM 2591 C CA . LEU A 1 322 ? 4.114 3.266 -25.656 1.00 78.31 322 LEU A CA 1
ATOM 2592 C C . LEU A 1 322 ? 4.350 3.198 -24.141 1.00 78.31 322 LEU A C 1
ATOM 2594 O O . LEU A 1 322 ? 4.729 4.191 -23.524 1.00 78.31 322 LEU A O 1
ATOM 2598 N N . LEU A 1 323 ? 4.180 2.022 -23.534 1.00 83.00 323 LEU A N 1
ATOM 2599 C CA . LEU A 1 323 ? 4.461 1.806 -22.117 1.00 83.00 323 LEU A CA 1
ATOM 2600 C C . LEU A 1 323 ? 5.943 2.052 -21.787 1.00 83.00 323 LEU A C 1
ATOM 2602 O O . LEU A 1 323 ? 6.241 2.732 -20.802 1.00 83.00 323 LEU A O 1
ATOM 2606 N N . CYS A 1 324 ? 6.870 1.542 -22.605 1.00 85.94 324 CYS A N 1
ATOM 2607 C CA . CYS A 1 324 ? 8.299 1.835 -22.457 1.00 85.94 324 CYS A CA 1
ATOM 2608 C C . CYS A 1 324 ? 8.582 3.344 -22.535 1.00 85.94 324 CYS A C 1
ATOM 2610 O O . CYS A 1 324 ? 9.334 3.872 -21.711 1.00 85.94 324 CYS A O 1
ATOM 2612 N N . ASP A 1 325 ? 7.971 4.024 -23.509 1.00 80.81 325 ASP A N 1
ATOM 2613 C CA . ASP A 1 325 ? 8.141 5.459 -23.756 1.00 80.81 325 ASP A CA 1
ATOM 2614 C C . ASP A 1 325 ? 7.680 6.284 -22.554 1.00 80.81 325 ASP A C 1
ATOM 2616 O O . ASP A 1 325 ? 8.416 7.142 -22.069 1.00 80.81 325 ASP A O 1
ATOM 2620 N N . LEU A 1 326 ? 6.499 5.965 -22.024 1.00 82.38 326 LEU A N 1
ATOM 2621 C CA . LEU A 1 326 ? 5.905 6.613 -20.859 1.00 82.38 326 LEU A CA 1
ATOM 2622 C C . LEU A 1 326 ? 6.755 6.454 -19.602 1.00 82.38 326 LEU A C 1
ATOM 2624 O O . LEU A 1 326 ? 7.024 7.437 -18.910 1.00 82.38 326 LEU A O 1
ATOM 2628 N N . ILE A 1 327 ? 7.185 5.226 -19.302 1.00 87.50 327 ILE A N 1
ATOM 2629 C CA . ILE A 1 327 ? 8.005 4.948 -18.119 1.00 87.50 327 ILE A CA 1
ATOM 2630 C C . ILE A 1 327 ? 9.299 5.757 -18.189 1.00 87.50 327 ILE A C 1
ATOM 2632 O O . ILE A 1 327 ? 9.637 6.456 -17.233 1.00 87.50 327 ILE A O 1
ATOM 2636 N N . LEU A 1 328 ? 10.000 5.711 -19.324 1.00 84.88 328 LEU A N 1
ATOM 2637 C CA . LEU A 1 328 ? 11.254 6.439 -19.485 1.00 84.88 328 LEU A CA 1
ATOM 2638 C C . LEU A 1 328 ? 11.043 7.961 -19.459 1.00 84.88 328 LEU A C 1
ATOM 2640 O O . LEU A 1 328 ? 11.824 8.664 -18.822 1.00 84.88 328 LEU A O 1
ATOM 2644 N N . HIS A 1 329 ? 9.984 8.467 -20.098 1.00 81.50 329 HIS A N 1
ATOM 2645 C CA . HIS A 1 329 ? 9.643 9.889 -20.109 1.00 81.50 329 HIS A CA 1
ATOM 2646 C C . HIS A 1 329 ? 9.409 10.429 -18.695 1.00 81.50 329 HIS A C 1
ATOM 2648 O O . HIS A 1 329 ? 10.070 11.381 -18.283 1.00 81.50 329 HIS A O 1
ATOM 2654 N N . TYR A 1 330 ? 8.538 9.796 -17.906 1.00 82.69 330 TYR A N 1
ATOM 2655 C CA . TYR A 1 330 ? 8.252 10.277 -16.553 1.00 82.69 330 TYR A CA 1
ATOM 2656 C C . TYR A 1 330 ? 9.428 10.064 -15.587 1.00 82.69 330 TYR A C 1
ATOM 2658 O O . TYR A 1 330 ? 9.622 10.882 -14.688 1.00 82.69 330 TYR A O 1
ATOM 2666 N N . LEU A 1 331 ? 10.279 9.051 -15.804 1.00 83.69 331 LEU A N 1
ATOM 2667 C CA . LEU A 1 331 ? 11.573 8.941 -15.111 1.00 83.69 331 LEU A CA 1
ATOM 2668 C C . LEU A 1 331 ? 12.551 10.073 -15.479 1.00 83.69 331 LEU A C 1
ATOM 2670 O O . LEU A 1 331 ? 13.500 10.330 -14.745 1.00 83.69 331 LEU A O 1
ATOM 2674 N N . ASN A 1 332 ? 12.375 10.752 -16.611 1.00 77.75 332 ASN A N 1
ATOM 2675 C CA . ASN A 1 332 ? 13.153 11.949 -16.912 1.00 77.75 332 ASN A CA 1
ATOM 2676 C C . ASN A 1 332 ? 12.550 13.159 -16.192 1.00 77.75 332 ASN A C 1
ATOM 2678 O O . ASN A 1 332 ? 13.242 13.771 -15.379 1.00 77.75 332 ASN A O 1
ATOM 2682 N N . VAL A 1 333 ? 11.253 13.412 -16.389 1.00 75.56 333 VAL A N 1
ATOM 2683 C CA . VAL A 1 333 ? 10.537 14.575 -15.832 1.00 75.56 333 VAL A CA 1
ATOM 2684 C C . VAL A 1 333 ? 10.679 14.670 -14.309 1.00 75.56 333 VAL A C 1
ATOM 2686 O O . VAL A 1 333 ? 11.083 15.701 -13.780 1.00 75.56 333 VAL A O 1
ATOM 2689 N N . PHE A 1 334 ? 10.404 13.588 -13.572 1.00 72.94 334 PHE A N 1
ATOM 2690 C CA . PHE A 1 334 ? 10.416 13.649 -12.105 1.00 72.94 334 PHE A CA 1
ATOM 2691 C C . PHE A 1 334 ? 11.820 13.758 -11.498 1.00 72.94 334 PHE A C 1
ATOM 2693 O O . PHE A 1 334 ? 11.961 14.188 -10.359 1.00 72.94 334 PHE A O 1
ATOM 2700 N N . SER A 1 335 ? 12.864 13.401 -12.244 1.00 67.50 335 SER A N 1
ATOM 2701 C CA . SER A 1 335 ? 14.245 13.499 -11.758 1.00 67.50 335 SER A CA 1
ATOM 2702 C C . SER A 1 335 ? 14.861 14.896 -11.900 1.00 67.50 335 SER A C 1
ATOM 2704 O O . SER A 1 335 ? 15.893 15.172 -11.290 1.00 67.50 335 SER A O 1
ATOM 2706 N N . GLU A 1 336 ? 14.258 15.768 -12.711 1.00 50.53 336 GLU A N 1
ATOM 2707 C CA . GLU A 1 336 ? 14.637 17.183 -12.811 1.00 50.53 336 GLU A CA 1
ATOM 2708 C C . GLU A 1 336 ? 14.075 17.982 -11.633 1.00 50.53 336 GLU A C 1
ATOM 2710 O O . GLU A 1 336 ? 14.762 18.847 -11.100 1.00 50.53 336 GLU A O 1
ATOM 2715 N N . ILE A 1 337 ? 12.895 17.590 -11.147 1.00 44.84 337 ILE A N 1
ATOM 2716 C CA . ILE A 1 337 ? 12.228 18.184 -9.980 1.00 44.84 337 ILE A CA 1
ATOM 2717 C C . ILE A 1 337 ? 12.991 17.898 -8.674 1.00 44.84 337 ILE A C 1
ATOM 2719 O O . ILE A 1 337 ? 12.955 18.706 -7.759 1.00 44.84 337 ILE A O 1
ATOM 2723 N N . GLU A 1 338 ? 13.733 16.789 -8.572 1.00 38.47 338 GLU A N 1
ATOM 2724 C CA . GLU A 1 338 ? 14.596 16.510 -7.407 1.00 38.47 338 GLU A CA 1
ATOM 2725 C C . GLU A 1 338 ? 15.878 17.374 -7.362 1.00 38.47 338 GLU A C 1
ATOM 2727 O O . GLU A 1 338 ? 16.606 17.327 -6.370 1.00 38.47 338 GLU A O 1
ATOM 2732 N N . ARG A 1 339 ? 16.195 18.129 -8.428 1.00 35.94 339 ARG A N 1
ATOM 2733 C CA . ARG A 1 339 ? 17.389 18.998 -8.515 1.00 35.94 339 ARG A CA 1
ATOM 2734 C C . ARG A 1 339 ? 17.093 20.493 -8.335 1.00 35.94 339 ARG A C 1
ATOM 2736 O O . ARG A 1 339 ? 18.048 21.265 -8.258 1.00 35.94 339 ARG A O 1
ATOM 2743 N N . THR A 1 340 ? 15.820 20.881 -8.291 1.00 30.88 340 THR A N 1
ATOM 2744 C CA . THR A 1 340 ? 15.321 22.240 -8.008 1.00 30.88 340 THR A CA 1
ATOM 2745 C C . THR A 1 340 ? 14.745 22.301 -6.609 1.00 30.88 340 THR A C 1
ATOM 2747 O O . THR A 1 340 ? 15.034 23.285 -5.898 1.00 30.88 340 THR A O 1
#

Organism: Anopheles stephensi (NCBI:txid30069)

Radius of gyration: 25.74 Å; chains: 1; bounding box: 61×45×65 Å

Foldseek 3Di:
DDDDLPDADALVRVVVVPDPVLLVVLLCVVLVPPCCLVVVVVNLVVLVVVVVVPPVCSNLVDDWFAADQVQLVVLQVQLCVCVPPVNNNNLSSLVSLLLSCLRHAFLDQSNLVSLVSLLVSCLVVLVLVLNLVSLVSSVVHVHDPVCNVVSVVSNVSSVVSVVVVVVVVVVDPDDDPPPDPPVCVSQASSPWAHDNRHSPDTDSDPVRVVVCCLQQCQQCSGCVSSLCSHHRPLSVVLRSVVSNLVNVDPDPVRSVVVVVVVVVVVVVVVVVVCVVPPDPDDSDDPPCLSSLSSSLSVSLVCSLVGHPCNVVCVVDVVSSSVSSVSSSVSSVVVVVVVVD

Secondary structure (DSSP, 8-state):
----TTPPPPHHHHHHHS-HHHHHHHHHHHHH-GGGTTTHHHHHHHHHHHHHTTTHHHHTT-------HHHHHHHHHHHHHHHSTTT--HHHHHHHHHHHHHHSPTT-HHHHHHHHHHHHHHHHTT-HHHHHHHHHHHHHS---GGGHHHHHHHHHHHHHHHHHHHHHHHHS--------TTGGGSTTTTSPEEPSS-SS-EESSHHHHHHHIIIIIHHHTTTHHHHHHHHTHHHHHHHHHHHHHHHH-SSHHHHHHHHHHHHHHHHHHHHHHHHT---S------TTHHHHHHHHHHHHHHHHHHSTHHHHHHH-HHHHHHHHHHHHHHHHHHHHHTT-

Sequence (340 aa):
MDLNPGKRYSARDLYQELPAPWKARLFQLLRDHPIAHENKPALFGEIFNQLCQYSYLARFKFGADLKDDNKARLARIKGNEMYHPRVMKYNDALVYYNEAIAFAPQDSVDRAIAYANRSIICLEQGMYGECLVNTQLARESSFPQRFLGILAIREAKAKAACQAMRQQNKVGGNRNTNRNRHQAKDLRLHTLIPCEGCTMVMYCSEDCLSKARLQYHRYECTIIRNLWNLSGVYAITVWRTIAKAILSFQNLQAMKEYLEMTLQLNQLCDIAANSLALTPYRTNINPALPFRTFLAAIMHRMVLDGTQLGPFCVYDPAMNRLLCDLILHYLNVFSEIERT

InterPro domains:
  IPR002893 Zinc finger, MYND-type [PF01753] (190-221)
  IPR011990 Tetratricopeptide-like helical domain superfamily [G3DSA:1.25.40.10] (63-140)
  IPR011990 Tetratricopeptide-like helical domain superfamily [SSF48452] (72-141)